Protein AF-A0AA84Z770-F1 (afdb_monomer)

Structure (mmCIF, N/CA/C/O backbone):
data_AF-A0AA84Z770-F1
#
_entry.id   AF-A0AA84Z770-F1
#
loop_
_atom_site.group_PDB
_atom_site.id
_atom_site.type_symbol
_atom_site.label_atom_id
_atom_site.label_alt_id
_atom_site.label_comp_id
_atom_site.label_asym_id
_atom_site.label_entity_id
_atom_site.label_seq_id
_atom_site.pdbx_PDB_ins_code
_atom_site.Cartn_x
_atom_site.Cartn_y
_atom_site.Cartn_z
_atom_site.occupancy
_atom_site.B_iso_or_equiv
_atom_site.auth_seq_id
_atom_site.auth_comp_id
_atom_site.auth_asym_id
_atom_site.auth_atom_id
_atom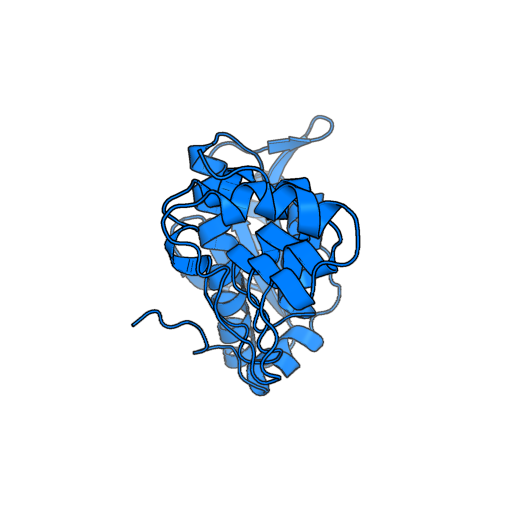_site.pdbx_PDB_model_num
ATOM 1 N N . MET A 1 1 ? -20.222 7.554 -0.431 1.00 31.44 1 MET A N 1
ATOM 2 C CA . MET A 1 1 ? -20.039 6.094 -0.549 1.00 31.44 1 MET A CA 1
ATOM 3 C C . MET A 1 1 ? -18.630 5.869 -1.060 1.00 31.44 1 MET A C 1
ATOM 5 O O . MET A 1 1 ? -18.393 6.065 -2.245 1.00 31.44 1 MET A O 1
ATOM 9 N N . THR A 1 2 ? -17.676 5.614 -0.166 1.00 36.25 2 THR A N 1
ATOM 10 C CA . THR A 1 2 ? -16.316 5.221 -0.551 1.00 36.25 2 THR A CA 1
ATOM 11 C C . THR A 1 2 ? -16.405 3.877 -1.274 1.00 36.25 2 THR A C 1
ATOM 13 O O . THR A 1 2 ? -17.111 2.981 -0.821 1.00 36.25 2 THR A O 1
ATOM 16 N N . SER A 1 3 ? -15.760 3.741 -2.437 1.00 44.88 3 SER A N 1
ATOM 17 C CA . SER A 1 3 ? -15.791 2.521 -3.265 1.00 44.88 3 SER A CA 1
ATOM 18 C C . SER A 1 3 ? -14.970 1.368 -2.677 1.00 44.88 3 SER A C 1
ATOM 20 O O . SER A 1 3 ? -14.534 0.480 -3.415 1.00 44.88 3 SER A O 1
ATOM 22 N N . PHE A 1 4 ? -14.719 1.410 -1.370 1.00 45.16 4 PHE A N 1
ATOM 23 C CA . PHE A 1 4 ? -13.881 0.458 -0.674 1.00 45.16 4 PHE A CA 1
ATOM 24 C C . PHE A 1 4 ? -14.518 -0.929 -0.796 1.00 45.16 4 PHE A C 1
ATOM 26 O O . PHE A 1 4 ? -15.672 -1.128 -0.420 1.00 45.16 4 PHE A O 1
ATOM 33 N N . GLY A 1 5 ? -13.802 -1.861 -1.429 1.00 53.31 5 GLY A N 1
ATOM 34 C CA . GLY A 1 5 ? -14.295 -3.216 -1.693 1.00 53.31 5 GLY A CA 1
ATOM 35 C C . GLY A 1 5 ? -14.607 -3.544 -3.156 1.00 53.31 5 GLY A C 1
ATOM 36 O O . GLY A 1 5 ? -14.747 -4.726 -3.467 1.00 53.31 5 GLY A O 1
ATOM 37 N N . LYS A 1 6 ? -14.644 -2.575 -4.090 1.00 56.84 6 LYS 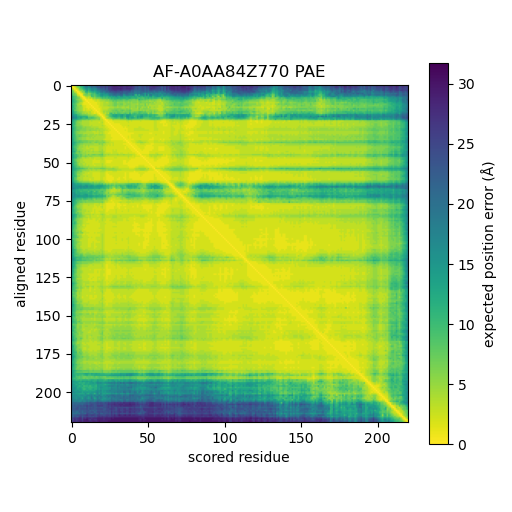A N 1
ATOM 38 C CA . LYS A 1 6 ? -14.936 -2.873 -5.514 1.00 56.84 6 LYS A CA 1
ATOM 39 C C . LYS A 1 6 ? -13.955 -3.891 -6.119 1.00 56.84 6 LYS A C 1
ATOM 41 O O . LYS A 1 6 ? -14.350 -4.688 -6.968 1.00 56.84 6 LYS A O 1
ATOM 46 N N . TYR A 1 7 ? -12.707 -3.892 -5.651 1.00 58.41 7 TYR A N 1
ATOM 47 C CA . TYR A 1 7 ? -11.654 -4.802 -6.110 1.00 58.41 7 TYR A CA 1
ATOM 48 C C . TYR A 1 7 ? -11.207 -5.809 -5.043 1.00 58.41 7 TYR A C 1
ATOM 50 O O . TYR A 1 7 ? -10.191 -6.475 -5.215 1.00 58.41 7 TYR A O 1
ATOM 58 N N . VAL A 1 8 ? -11.970 -5.982 -3.958 1.00 67.31 8 VAL A N 1
ATOM 59 C CA . VAL A 1 8 ? -11.735 -7.053 -2.975 1.00 67.31 8 VAL A CA 1
ATOM 60 C C . VAL A 1 8 ? -12.600 -8.256 -3.352 1.00 67.31 8 VAL A C 1
ATOM 62 O O . VAL A 1 8 ? -13.543 -8.629 -2.662 1.00 67.31 8 VAL A O 1
ATOM 65 N N . SER A 1 9 ? -12.311 -8.834 -4.517 1.00 78.75 9 SER A N 1
ATOM 66 C CA . SER A 1 9 ? -12.997 -10.023 -5.025 1.00 78.75 9 SER A CA 1
ATOM 67 C C . SER A 1 9 ? -12.078 -11.242 -4.995 1.00 78.75 9 SER A C 1
ATOM 69 O O . SER A 1 9 ? -10.852 -11.115 -5.024 1.00 78.75 9 SER A O 1
ATOM 71 N N . ASN A 1 10 ? -12.662 -12.445 -4.994 1.00 80.19 10 ASN A N 1
ATOM 72 C CA . ASN A 1 10 ? -11.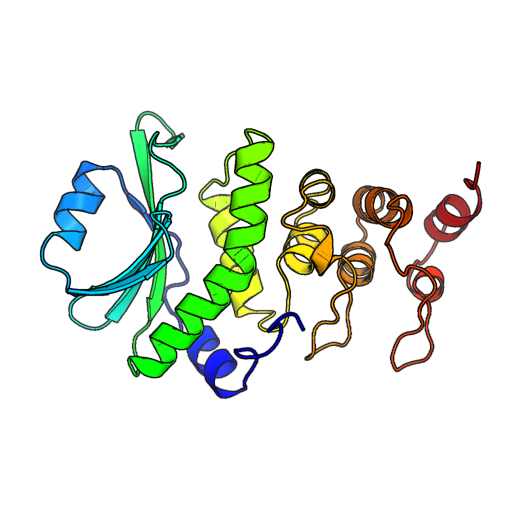886 -13.685 -5.118 1.00 80.19 10 ASN A CA 1
ATOM 73 C C . ASN A 1 10 ? -11.022 -13.695 -6.388 1.00 80.19 10 ASN A C 1
ATOM 75 O O . ASN A 1 10 ? -9.899 -14.182 -6.354 1.00 80.19 10 ASN A O 1
ATOM 79 N N . PHE A 1 11 ? -11.513 -13.091 -7.474 1.00 83.69 11 PHE A N 1
ATOM 80 C CA . PHE A 1 11 ? -10.766 -12.923 -8.719 1.00 83.69 11 PHE A CA 1
ATOM 81 C C . PHE A 1 11 ? -9.481 -12.103 -8.522 1.00 83.69 11 PHE A C 1
ATOM 83 O O . PHE A 1 11 ? -8.398 -12.563 -8.883 1.00 83.69 11 PHE A O 1
ATOM 90 N N . VAL A 1 12 ? -9.575 -10.930 -7.881 1.00 83.75 12 VAL A N 1
ATOM 91 C CA . VAL A 1 12 ? -8.397 -10.092 -7.590 1.00 83.75 12 VAL A CA 1
ATOM 92 C C . VAL A 1 12 ? -7.464 -10.797 -6.613 1.00 83.75 12 VAL A C 1
ATOM 94 O O . VAL A 1 12 ? -6.260 -10.821 -6.838 1.00 83.75 12 VAL A O 1
ATOM 97 N N . LYS A 1 13 ? -8.002 -11.451 -5.578 1.00 84.06 13 LYS A N 1
ATOM 98 C CA . LYS A 1 13 ? -7.208 -12.222 -4.612 1.00 84.06 13 LYS A CA 1
ATOM 99 C C . LYS A 1 13 ? -6.369 -13.307 -5.293 1.00 84.06 13 LYS A C 1
ATOM 101 O O . LYS A 1 13 ? -5.186 -13.443 -4.988 1.00 84.06 13 LYS A O 1
ATOM 106 N N . THR A 1 14 ? -6.953 -14.049 -6.235 1.00 85.50 14 THR A N 1
ATOM 107 C CA . THR A 1 14 ? -6.230 -15.062 -7.014 1.00 85.50 14 THR A CA 1
ATOM 108 C C . THR A 1 14 ? -5.126 -14.428 -7.860 1.00 85.50 14 THR A C 1
ATOM 110 O O . THR A 1 14 ? -3.984 -14.876 -7.777 1.00 85.50 14 THR A O 1
ATOM 113 N N . ALA A 1 15 ? -5.423 -13.356 -8.598 1.00 87.19 15 ALA A N 1
ATOM 114 C CA . ALA A 1 15 ? -4.436 -12.665 -9.431 1.00 87.19 15 ALA A CA 1
ATOM 115 C C . ALA A 1 15 ? -3.267 -12.090 -8.611 1.00 87.19 15 ALA A C 1
ATOM 117 O O . ALA A 1 15 ? -2.099 -12.248 -8.952 1.00 87.19 15 ALA A O 1
ATOM 118 N N . VAL A 1 16 ? -3.573 -11.473 -7.474 1.00 85.00 16 VAL A N 1
ATOM 119 C CA . VAL A 1 16 ? -2.584 -10.929 -6.543 1.00 85.00 16 VAL A CA 1
ATOM 120 C C . VAL A 1 16 ? -1.674 -12.032 -5.983 1.00 85.00 16 VAL A C 1
ATOM 122 O O . VAL A 1 16 ? -0.460 -11.846 -5.874 1.00 85.00 16 VAL A O 1
ATOM 125 N N . SER A 1 17 ? -2.238 -13.204 -5.670 1.00 84.62 17 SER A N 1
ATOM 126 C CA . SER A 1 17 ? -1.479 -14.348 -5.150 1.00 84.62 17 SER A CA 1
ATOM 127 C C . SER A 1 17 ? -0.530 -14.990 -6.170 1.00 84.62 17 SER A C 1
ATOM 129 O O . SER A 1 17 ? 0.443 -15.621 -5.765 1.00 84.62 17 SER A O 1
ATOM 131 N N . SER A 1 18 ? -0.775 -14.814 -7.475 1.00 84.38 18 SER A N 1
ATOM 132 C CA . SER A 1 18 ? 0.052 -15.386 -8.546 1.00 84.38 18 SER A CA 1
ATOM 133 C C . SER A 1 18 ? 1.194 -14.476 -9.007 1.00 84.38 18 SER A C 1
ATOM 135 O O . SER A 1 18 ? 1.966 -14.862 -9.883 1.00 84.38 18 SER A O 1
ATOM 137 N N . ILE A 1 19 ? 1.319 -13.274 -8.439 1.00 84.50 19 ILE A N 1
ATOM 138 C CA . ILE A 1 19 ? 2.442 -12.372 -8.710 1.00 84.50 19 ILE A CA 1
ATOM 139 C C . ILE A 1 19 ? 3.739 -13.048 -8.249 1.00 84.50 19 ILE A C 1
ATOM 141 O O . ILE A 1 19 ? 3.864 -13.469 -7.099 1.00 84.50 19 ILE A O 1
ATOM 145 N N . SER A 1 20 ? 4.703 -13.154 -9.163 1.00 75.69 20 SER A N 1
ATOM 146 C CA . SER A 1 20 ? 6.045 -13.675 -8.910 1.00 75.69 20 SER A CA 1
ATOM 147 C C . SER A 1 20 ? 6.996 -13.200 -10.022 1.00 75.69 20 SER A C 1
ATOM 149 O O . SER A 1 20 ? 6.634 -13.298 -11.194 1.00 75.69 20 SER A O 1
ATOM 151 N N . PRO A 1 21 ? 8.207 -12.698 -9.712 1.00 70.81 21 PRO A N 1
ATOM 152 C CA . PRO A 1 21 ? 8.764 -12.515 -8.376 1.00 70.81 21 PRO A CA 1
ATOM 153 C C . PRO A 1 21 ? 8.172 -11.301 -7.644 1.00 70.81 21 PRO A C 1
ATOM 155 O O . PRO A 1 21 ? 7.852 -10.272 -8.236 1.00 70.81 21 PRO A O 1
ATOM 158 N N . ASN A 1 22 ? 8.118 -11.398 -6.317 1.00 72.50 22 ASN A N 1
ATOM 159 C CA . ASN A 1 22 ? 7.586 -10.366 -5.421 1.00 72.50 22 ASN A CA 1
ATOM 160 C C . ASN A 1 22 ? 8.642 -9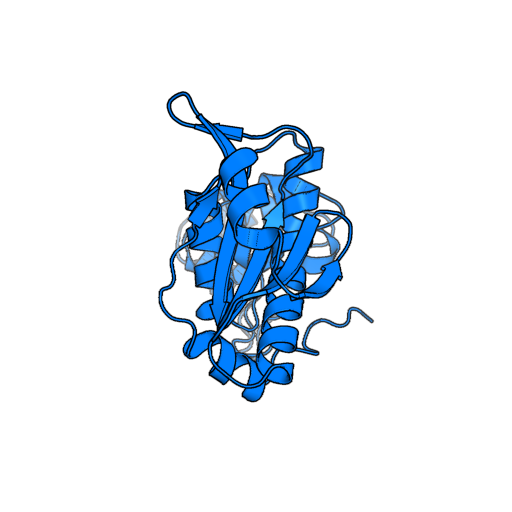.320 -5.052 1.00 72.50 22 ASN A C 1
ATOM 162 O O . ASN A 1 22 ? 8.895 -9.081 -3.874 1.00 72.50 22 ASN A O 1
ATOM 166 N N . LYS A 1 23 ? 9.311 -8.750 -6.057 1.00 85.50 23 LYS A N 1
ATOM 167 C CA . LYS A 1 23 ? 10.450 -7.853 -5.850 1.00 85.50 23 LYS A CA 1
ATOM 168 C C . LYS A 1 23 ? 10.164 -6.463 -6.397 1.00 85.50 23 LYS A C 1
ATOM 170 O O . LYS A 1 23 ? 10.040 -6.296 -7.609 1.00 85.50 23 LYS A O 1
ATOM 175 N N . VAL A 1 24 ? 10.193 -5.471 -5.508 1.00 95.06 24 VAL A N 1
ATOM 176 C CA . VAL A 1 24 ? 10.213 -4.063 -5.908 1.00 95.06 24 VAL A CA 1
ATOM 177 C C . VAL A 1 24 ? 11.565 -3.766 -6.554 1.00 95.06 24 VAL A C 1
ATOM 179 O O . VAL A 1 24 ? 12.616 -4.083 -5.991 1.00 95.06 24 VAL A O 1
ATOM 182 N N . THR A 1 25 ? 11.568 -3.210 -7.760 1.00 95.38 25 THR A N 1
ATOM 183 C CA . THR A 1 25 ? 12.796 -2.946 -8.526 1.00 95.38 25 THR A CA 1
ATOM 184 C C . THR A 1 25 ? 12.961 -1.439 -8.718 1.00 95.38 25 THR A C 1
ATOM 186 O O . THR A 1 25 ? 12.128 -0.853 -9.402 1.00 95.38 25 THR A O 1
ATOM 189 N N . PRO A 1 26 ? 13.973 -0.798 -8.102 1.00 95.25 26 PRO A N 1
ATOM 190 C CA . PRO A 1 26 ? 14.269 0.608 -8.338 1.00 95.25 26 PRO A CA 1
ATOM 191 C C . PRO A 1 26 ? 14.928 0.794 -9.704 1.00 95.25 26 PRO A C 1
ATOM 193 O O . PRO A 1 26 ? 15.723 -0.047 -10.124 1.00 95.25 26 PRO A O 1
ATOM 196 N N . TYR A 1 27 ? 14.649 1.927 -10.333 1.00 95.38 27 TYR A N 1
ATOM 197 C CA . TYR A 1 27 ? 15.266 2.357 -11.579 1.00 95.38 27 TYR A CA 1
ATOM 198 C C . TYR A 1 27 ? 15.800 3.781 -11.437 1.00 95.38 27 TYR A C 1
ATOM 200 O O . TYR A 1 27 ? 15.125 4.655 -10.883 1.00 95.38 27 TYR A O 1
ATOM 208 N N . THR A 1 28 ? 16.998 4.031 -11.965 1.00 94.62 28 THR A N 1
ATOM 209 C CA . THR A 1 28 ? 17.438 5.397 -12.280 1.00 94.62 28 THR A CA 1
ATOM 210 C C . THR A 1 28 ? 16.594 5.964 -13.425 1.00 94.62 28 THR A C 1
ATOM 212 O O . THR A 1 28 ? 15.885 5.220 -14.106 1.00 94.62 28 THR A O 1
ATOM 215 N N . LEU A 1 29 ? 16.674 7.275 -13.673 1.00 92.31 29 LEU A N 1
ATOM 216 C CA . LEU A 1 29 ? 15.933 7.892 -14.781 1.00 92.31 29 LEU A CA 1
ATOM 217 C C . LEU A 1 29 ? 16.281 7.248 -16.135 1.00 92.31 29 LEU A C 1
ATOM 219 O O . LEU A 1 29 ? 15.382 6.851 -16.866 1.00 92.31 29 LEU A O 1
ATOM 223 N N . SER A 1 30 ? 17.572 7.059 -16.425 1.00 94.06 30 SER A N 1
ATOM 224 C CA . SER A 1 30 ? 18.019 6.467 -17.692 1.00 94.06 30 SER A CA 1
ATOM 225 C C . SER A 1 30 ? 17.604 5.004 -17.855 1.00 94.06 30 SER A C 1
ATOM 227 O O . SER A 1 30 ? 17.271 4.580 -18.959 1.00 94.06 30 SER A O 1
ATOM 229 N N . GLN A 1 31 ? 17.603 4.225 -16.768 1.00 95.81 31 GLN A N 1
ATOM 230 C CA . GLN A 1 31 ? 17.113 2.847 -16.804 1.00 95.81 31 GLN A CA 1
ATOM 231 C C . GLN A 1 31 ? 15.604 2.802 -17.048 1.00 95.81 31 GLN A C 1
ATOM 233 O O . GLN A 1 31 ? 15.153 1.994 -17.848 1.00 95.81 31 GLN A O 1
ATOM 238 N N . TYR A 1 32 ? 14.836 3.670 -16.383 1.00 95.38 32 TYR A N 1
ATOM 239 C CA . TYR A 1 32 ? 13.390 3.756 -16.572 1.00 95.38 32 TYR A CA 1
ATOM 240 C C . TYR A 1 32 ? 13.035 4.136 -18.014 1.00 95.38 32 TYR A C 1
ATOM 242 O O . TYR A 1 32 ? 12.242 3.448 -18.651 1.00 95.38 32 TYR A O 1
ATOM 250 N N . GLU A 1 33 ? 13.662 5.184 -18.552 1.00 94.44 33 GLU A N 1
ATOM 251 C CA . GLU A 1 33 ? 13.448 5.602 -19.938 1.00 94.44 33 GLU A CA 1
ATOM 252 C C . GLU A 1 33 ? 13.786 4.467 -20.909 1.00 94.44 33 GLU A C 1
ATOM 254 O O . GLU A 1 33 ? 12.953 4.121 -21.736 1.00 94.44 33 GLU A O 1
ATOM 259 N N . SER A 1 34 ? 14.945 3.819 -20.756 1.00 95.81 34 SER A N 1
ATOM 260 C CA . SER A 1 34 ? 15.354 2.718 -21.637 1.00 95.81 34 SER A CA 1
ATOM 261 C C . SER A 1 34 ? 14.459 1.476 -21.539 1.00 95.81 34 SER A C 1
ATOM 263 O O . SER A 1 34 ? 14.240 0.818 -22.554 1.00 95.81 34 SER A O 1
ATOM 265 N N . GLU A 1 35 ? 13.999 1.103 -20.343 1.00 95.31 35 GLU A N 1
ATOM 266 C CA . GLU A 1 35 ? 13.213 -0.122 -20.130 1.00 95.31 35 GLU A CA 1
ATOM 267 C C . GLU A 1 35 ? 11.788 0.032 -20.688 1.00 95.31 35 GLU A C 1
ATOM 269 O O . GLU A 1 35 ? 11.242 -0.899 -21.283 1.00 95.31 35 GLU A O 1
ATOM 274 N N . TYR A 1 36 ? 11.189 1.219 -20.533 1.00 95.94 36 TYR A N 1
ATOM 275 C CA . TYR A 1 36 ? 9.782 1.455 -20.865 1.00 95.94 36 TYR A CA 1
ATOM 276 C C . TYR A 1 36 ? 9.553 2.258 -22.160 1.00 95.94 36 TYR A C 1
ATOM 278 O O . TYR A 1 36 ? 8.398 2.384 -22.559 1.00 95.94 36 TYR A O 1
ATOM 286 N N . GLU A 1 37 ? 10.598 2.726 -22.865 1.00 94.31 37 GLU A N 1
ATOM 287 C CA . GLU A 1 37 ? 10.499 3.514 -24.119 1.00 94.31 37 GLU A CA 1
ATOM 288 C C . GLU A 1 37 ? 9.546 2.895 -25.154 1.00 94.31 37 GLU A C 1
ATOM 290 O O . GLU A 1 37 ? 8.749 3.595 -25.775 1.00 94.31 37 GLU A O 1
ATOM 295 N N . ASN A 1 38 ? 9.618 1.572 -25.326 1.00 94.25 38 ASN A N 1
ATOM 296 C CA . ASN A 1 38 ? 8.863 0.833 -26.342 1.00 94.25 38 ASN A CA 1
ATOM 297 C C . ASN A 1 38 ? 7.730 -0.022 -25.750 1.00 94.25 38 ASN A C 1
ATOM 299 O O . ASN A 1 38 ? 7.152 -0.859 -26.448 1.00 94.25 38 ASN A O 1
ATOM 303 N N . CYS A 1 39 ? 7.429 0.146 -24.461 1.00 96.69 39 CYS A N 1
ATOM 304 C CA . CYS A 1 39 ? 6.364 -0.594 -23.797 1.00 96.69 39 CYS A CA 1
ATOM 305 C C . CYS A 1 39 ? 4.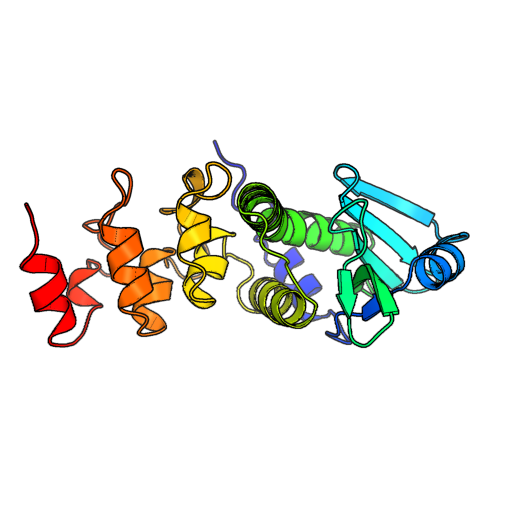997 0.048 -24.064 1.00 96.69 39 CYS A C 1
ATOM 307 O O . CYS A 1 39 ? 4.852 1.268 -24.107 1.00 96.69 39 CYS A O 1
ATOM 309 N N . GLU A 1 40 ? 3.958 -0.777 -24.196 1.00 97.19 40 GLU A N 1
ATOM 310 C CA . GLU A 1 40 ? 2.590 -0.276 -24.342 1.00 97.19 40 GLU A CA 1
ATOM 311 C C . GLU A 1 40 ? 2.077 0.189 -22.970 1.00 97.19 40 GLU A C 1
ATOM 313 O O . GLU A 1 40 ? 1.881 -0.621 -22.060 1.00 97.19 40 GLU A O 1
ATOM 318 N N . GLN A 1 41 ? 1.865 1.498 -22.806 1.00 97.62 41 GLN A N 1
ATOM 319 C CA . GLN A 1 41 ? 1.227 2.059 -21.615 1.00 97.62 41 GLN A CA 1
ATOM 320 C C . GLN A 1 41 ? -0.284 1.814 -21.680 1.00 97.62 41 GLN A C 1
ATOM 322 O O . GLN A 1 41 ? -0.996 2.471 -22.437 1.00 97.62 41 GLN A O 1
ATOM 327 N N . LEU A 1 42 ? -0.782 0.889 -20.863 1.00 97.69 42 LEU A N 1
ATOM 328 C CA . LEU A 1 42 ? -2.197 0.522 -20.849 1.00 97.69 42 LEU A CA 1
ATOM 329 C C . LEU A 1 42 ? -3.037 1.481 -20.010 1.00 97.69 42 LEU A C 1
ATOM 331 O O . LEU A 1 42 ? -4.136 1.856 -20.411 1.00 97.69 42 LEU A O 1
ATOM 335 N N . LEU A 1 43 ? -2.540 1.848 -18.828 1.00 97.56 43 LEU A N 1
ATOM 336 C CA . LEU A 1 43 ? -3.219 2.754 -17.906 1.00 97.56 43 LEU A CA 1
ATOM 337 C C . LEU A 1 43 ? -2.223 3.693 -17.240 1.00 97.56 43 LEU A C 1
ATOM 339 O O . LEU A 1 43 ? -1.050 3.372 -17.047 1.00 97.56 43 LEU A O 1
ATOM 343 N N . GLN A 1 44 ? -2.740 4.842 -16.833 1.00 96.94 44 GLN A N 1
ATOM 344 C CA . GLN A 1 44 ? -2.027 5.824 -16.042 1.00 96.94 44 GLN A CA 1
ATOM 345 C C . GLN A 1 44 ? -2.998 6.428 -15.036 1.00 96.94 44 GLN A C 1
ATOM 347 O O . GLN A 1 44 ? -4.112 6.813 -15.394 1.00 96.94 44 GLN A O 1
ATOM 352 N N . GLN A 1 45 ? -2.560 6.527 -13.784 1.00 96.19 45 GLN A N 1
ATOM 353 C CA . GLN A 1 45 ? -3.290 7.212 -12.731 1.00 96.19 45 GLN A CA 1
ATOM 354 C C . GLN A 1 45 ? -2.424 8.347 -12.192 1.00 96.19 45 GLN A C 1
ATOM 356 O O . GLN A 1 45 ? -1.388 8.121 -11.559 1.00 96.19 45 GLN A O 1
ATOM 361 N N . LYS A 1 46 ? -2.873 9.585 -12.440 1.00 91.56 46 LYS A N 1
ATOM 362 C CA . LYS A 1 46 ? -2.097 10.810 -12.174 1.00 91.56 46 LYS A CA 1
ATOM 363 C C . LYS A 1 46 ? -0.743 10.755 -12.910 1.00 91.56 46 LYS A C 1
ATOM 365 O O . LYS A 1 46 ? -0.614 10.064 -13.914 1.00 91.56 46 LYS A O 1
ATOM 370 N N . SER A 1 47 ? 0.271 11.464 -12.425 1.00 92.50 47 SER A N 1
ATOM 371 C CA . SER A 1 47 ? 1.653 11.348 -12.926 1.00 92.50 47 SER A CA 1
ATOM 372 C C . SER A 1 47 ? 2.512 10.418 -12.059 1.00 92.50 47 SER A C 1
ATOM 374 O O . SER A 1 47 ? 3.734 10.528 -12.068 1.00 92.50 47 SER A O 1
ATOM 376 N N . THR A 1 48 ? 1.869 9.529 -11.296 1.00 95.25 48 THR A N 1
ATOM 377 C CA . THR A 1 48 ? 2.483 8.779 -10.187 1.00 95.25 48 THR A CA 1
ATOM 378 C C . THR A 1 48 ? 2.461 7.271 -10.425 1.00 95.25 48 THR A C 1
ATOM 380 O O . THR A 1 48 ? 3.408 6.588 -10.046 1.00 95.25 48 THR A O 1
ATOM 383 N N . TYR A 1 49 ? 1.409 6.735 -11.055 1.00 97.56 49 TYR A N 1
ATOM 384 C CA . TYR A 1 49 ? 1.249 5.294 -11.267 1.00 97.56 49 TYR A CA 1
ATOM 385 C C . TYR A 1 49 ? 1.005 4.986 -12.734 1.00 97.56 49 TYR A C 1
ATOM 387 O O . TYR A 1 49 ? 0.111 5.561 -13.359 1.00 97.56 49 TYR A O 1
ATOM 395 N N . TYR A 1 50 ? 1.754 4.025 -13.251 1.00 98.12 50 TYR A N 1
ATOM 396 C CA . TYR A 1 50 ? 1.696 3.602 -14.641 1.00 98.12 50 TYR A CA 1
ATOM 397 C C . TYR A 1 50 ? 1.557 2.087 -14.696 1.00 98.12 50 TYR A C 1
ATOM 399 O O . TYR A 1 50 ? 2.127 1.371 -13.871 1.00 98.12 50 TYR A O 1
ATOM 407 N N . PHE A 1 51 ? 0.785 1.606 -15.662 1.00 98.31 51 PHE A N 1
ATOM 408 C CA . PHE A 1 51 ? 0.607 0.186 -15.918 1.00 98.31 51 PHE A CA 1
ATOM 409 C C . PHE A 1 51 ? 1.001 -0.112 -17.358 1.00 98.31 51 PHE A C 1
ATOM 411 O O . PHE A 1 51 ? 0.339 0.339 -18.298 1.00 98.31 51 PHE A O 1
ATOM 418 N N . TYR A 1 52 ? 2.084 -0.860 -17.520 1.00 98.19 52 TYR A N 1
ATOM 419 C CA . TYR A 1 52 ? 2.657 -1.195 -18.815 1.00 98.19 52 TYR A CA 1
ATOM 420 C C . TYR A 1 52 ? 2.402 -2.654 -19.162 1.00 98.19 52 TYR A C 1
ATOM 422 O O . TYR A 1 52 ? 2.408 -3.527 -18.294 1.00 98.19 52 TYR A O 1
ATOM 430 N N . LYS A 1 53 ? 2.256 -2.931 -20.453 1.00 97.44 53 LYS A N 1
ATOM 431 C CA . LYS A 1 53 ? 2.458 -4.261 -21.016 1.00 97.44 53 LYS A CA 1
ATOM 432 C C . LYS A 1 53 ? 3.897 -4.361 -21.512 1.00 97.44 53 LYS A C 1
ATOM 434 O O . LYS A 1 53 ? 4.292 -3.672 -22.452 1.00 97.44 53 LYS A O 1
ATOM 439 N N . VAL A 1 54 ? 4.663 -5.235 -20.871 1.00 95.06 54 VAL A N 1
ATOM 440 C CA . VAL A 1 54 ? 6.094 -5.443 -21.098 1.00 95.06 54 VAL A CA 1
ATOM 441 C C . VAL A 1 54 ? 6.293 -6.858 -21.630 1.00 95.06 54 VAL A C 1
ATOM 443 O O . VAL A 1 54 ? 6.322 -7.829 -20.873 1.00 95.06 54 VAL A O 1
ATOM 446 N N . ALA A 1 55 ? 6.405 -6.988 -22.953 1.00 91.12 55 ALA A N 1
ATOM 447 C CA . ALA A 1 55 ? 6.534 -8.263 -23.663 1.00 91.12 55 ALA A CA 1
ATOM 448 C C . ALA A 1 55 ? 5.497 -9.327 -23.229 1.00 91.12 55 ALA A C 1
ATOM 450 O O . ALA A 1 55 ? 4.397 -9.379 -23.775 1.00 91.12 55 ALA A O 1
ATOM 451 N N . ASN A 1 56 ? 5.849 -10.183 -22.265 1.00 91.31 56 ASN A N 1
ATOM 452 C CA . ASN A 1 56 ? 5.055 -11.314 -21.780 1.00 91.31 56 ASN A CA 1
ATOM 453 C C . ASN A 1 56 ? 4.406 -11.106 -20.398 1.00 91.31 56 ASN A C 1
ATOM 455 O O . ASN A 1 56 ? 3.859 -12.059 -19.843 1.00 91.31 56 ASN A O 1
ATOM 459 N N . HIS A 1 57 ? 4.487 -9.912 -19.815 1.00 94.62 57 HIS A N 1
ATOM 460 C CA . HIS A 1 57 ? 3.881 -9.607 -18.522 1.00 94.62 57 HIS A CA 1
ATOM 461 C C . HIS A 1 57 ? 3.352 -8.174 -18.481 1.00 94.62 57 HIS A C 1
ATOM 463 O O . HIS A 1 57 ? 3.630 -7.358 -19.358 1.00 94.62 57 HIS A O 1
ATOM 469 N N . PHE A 1 58 ? 2.587 -7.873 -17.441 1.00 96.44 58 PHE A N 1
ATOM 470 C CA . PHE A 1 58 ? 2.203 -6.516 -17.095 1.00 96.44 58 PHE A CA 1
ATOM 471 C C . PHE A 1 58 ? 3.003 -6.035 -15.891 1.00 96.44 58 PHE A C 1
ATOM 473 O O . PHE A 1 58 ? 3.267 -6.822 -14.979 1.00 96.44 58 PHE A O 1
ATOM 480 N N . ASP A 1 59 ? 3.367 -4.760 -15.875 1.00 96.75 59 ASP A N 1
ATOM 481 C CA . ASP A 1 59 ? 4.186 -4.159 -14.825 1.00 96.75 59 ASP A CA 1
ATOM 482 C C . ASP A 1 59 ? 3.523 -2.888 -14.289 1.00 96.75 59 ASP A C 1
ATOM 484 O O . ASP A 1 59 ? 3.074 -2.035 -15.060 1.00 96.75 59 ASP A O 1
ATOM 488 N N . MET A 1 60 ? 3.450 -2.770 -12.964 1.00 96.88 60 MET A N 1
ATOM 489 C CA . MET A 1 60 ? 3.040 -1.537 -12.294 1.00 96.88 60 MET A CA 1
ATOM 490 C C . MET A 1 60 ? 4.278 -0.746 -11.894 1.00 96.88 60 MET A C 1
ATOM 492 O O . MET A 1 60 ? 5.048 -1.186 -11.040 1.00 96.88 60 MET A O 1
ATOM 496 N N . VAL A 1 61 ? 4.404 0.465 -12.426 1.00 97.50 61 VAL A N 1
ATOM 497 C CA . VAL A 1 61 ? 5.504 1.383 -12.126 1.00 97.50 61 VAL A CA 1
ATOM 498 C C . VAL A 1 61 ? 4.989 2.556 -11.294 1.00 97.50 61 VAL A C 1
ATOM 500 O O . VAL A 1 61 ? 3.978 3.179 -11.620 1.00 97.50 61 VAL A O 1
ATOM 503 N N . TYR A 1 62 ? 5.693 2.848 -10.204 1.00 97.00 62 TYR A N 1
ATOM 504 C CA . TYR A 1 62 ? 5.441 3.950 -9.284 1.00 97.00 62 TYR A CA 1
ATOM 505 C C . TYR A 1 62 ? 6.558 4.995 -9.357 1.00 97.00 62 TYR A C 1
ATOM 507 O O . TYR A 1 62 ? 7.734 4.668 -9.188 1.00 97.00 62 TYR A O 1
ATOM 515 N N . LEU A 1 63 ? 6.176 6.253 -9.581 1.00 95.19 63 LEU A N 1
ATOM 516 C CA . LEU A 1 63 ? 7.052 7.422 -9.612 1.00 95.19 63 LEU A CA 1
ATOM 517 C C . LEU A 1 63 ? 6.724 8.306 -8.393 1.00 95.19 63 LEU A C 1
ATOM 519 O O . LEU A 1 63 ? 5.735 9.041 -8.431 1.00 95.19 63 LEU A O 1
ATOM 523 N N . PRO A 1 64 ? 7.514 8.247 -7.303 1.00 89.88 64 PRO A N 1
ATOM 524 C CA . PRO A 1 64 ? 7.220 8.949 -6.048 1.00 89.88 64 PRO A CA 1
ATOM 525 C C . PRO A 1 64 ? 7.294 10.476 -6.145 1.00 89.88 64 PRO A C 1
ATOM 527 O O . PRO A 1 64 ? 6.858 11.165 -5.231 1.00 89.88 64 PRO A O 1
ATOM 530 N N . GLY A 1 65 ? 7.861 11.032 -7.211 1.00 84.12 65 GLY A N 1
ATOM 531 C CA . GLY A 1 65 ? 7.977 12.472 -7.382 1.00 84.12 65 GLY A CA 1
ATOM 532 C C . GLY A 1 65 ? 8.835 12.830 -8.585 1.00 84.12 65 GLY A C 1
ATOM 533 O O . GLY A 1 65 ? 9.420 11.965 -9.230 1.00 84.12 65 GLY A O 1
ATOM 534 N N . SER A 1 66 ? 8.913 14.126 -8.883 1.00 73.31 66 SER A N 1
ATOM 535 C CA . SER A 1 66 ? 9.757 14.653 -9.964 1.00 73.31 66 SER A CA 1
ATOM 536 C C . SER A 1 66 ? 11.243 14.689 -9.600 1.00 73.31 66 SER A C 1
ATOM 538 O O . SER A 1 66 ? 12.093 14.714 -10.489 1.00 73.31 66 SER A O 1
ATOM 540 N N . VAL A 1 67 ? 11.551 14.697 -8.300 1.00 74.69 67 VAL A N 1
ATOM 541 C CA . VAL A 1 67 ? 12.908 14.633 -7.760 1.00 74.69 67 VAL A CA 1
ATOM 542 C C . VAL A 1 67 ? 13.147 13.197 -7.316 1.00 74.69 67 VAL A C 1
ATOM 544 O O . VAL A 1 67 ? 12.437 12.691 -6.449 1.00 74.69 67 VAL A O 1
ATOM 547 N N . GLY A 1 68 ? 14.118 12.528 -7.933 1.00 78.69 68 GLY A N 1
ATOM 548 C CA . GLY A 1 68 ? 14.454 11.166 -7.538 1.00 78.69 68 GLY A CA 1
ATOM 549 C C . GLY A 1 68 ? 15.055 11.099 -6.129 1.00 78.69 68 GLY A C 1
ATOM 550 O O . GLY A 1 68 ? 15.561 12.083 -5.589 1.00 78.69 68 GLY A O 1
ATOM 551 N N . ILE A 1 69 ? 15.004 9.913 -5.534 1.00 83.31 69 ILE A N 1
ATOM 552 C CA . ILE A 1 69 ? 15.441 9.634 -4.168 1.00 83.31 69 ILE A CA 1
ATOM 553 C C . ILE A 1 69 ? 16.915 9.204 -4.200 1.00 83.31 69 ILE A C 1
ATOM 555 O O . ILE A 1 69 ? 17.231 8.202 -4.848 1.00 83.31 69 ILE A O 1
ATOM 559 N N . PRO A 1 70 ? 17.833 9.910 -3.517 1.00 84.56 70 PRO A N 1
ATOM 560 C CA . PRO A 1 70 ? 19.229 9.499 -3.454 1.00 84.56 70 PRO A CA 1
ATOM 561 C C . PRO A 1 70 ? 19.376 8.231 -2.601 1.00 84.56 70 PRO A C 1
ATOM 563 O O . PRO A 1 70 ? 19.001 8.204 -1.431 1.00 84.56 70 PRO A O 1
ATOM 566 N N . VAL A 1 71 ? 19.951 7.181 -3.181 1.00 83.62 71 VAL A N 1
ATOM 567 C CA . VAL A 1 71 ? 20.218 5.889 -2.542 1.00 83.62 71 VAL A CA 1
ATOM 568 C C . VAL A 1 71 ? 21.629 5.447 -2.922 1.00 83.62 71 VAL A C 1
ATOM 570 O O . VAL A 1 71 ? 21.912 5.185 -4.085 1.00 83.62 71 VAL A O 1
ATOM 573 N N . ASN A 1 72 ? 22.530 5.351 -1.940 1.00 83.31 72 ASN A N 1
ATOM 574 C CA . ASN A 1 72 ? 23.896 4.829 -2.115 1.00 83.31 72 ASN A CA 1
ATOM 575 C C . ASN A 1 72 ? 24.701 5.448 -3.284 1.00 83.31 72 ASN A C 1
ATOM 577 O O . ASN A 1 72 ? 25.515 4.767 -3.900 1.00 83.31 72 ASN A O 1
ATOM 581 N N . GLY A 1 73 ? 24.500 6.738 -3.578 1.00 82.00 73 GLY A N 1
ATOM 582 C CA . GLY A 1 73 ? 25.217 7.451 -4.645 1.00 82.00 73 GLY A CA 1
ATOM 583 C C . GLY A 1 73 ? 24.528 7.441 -6.013 1.00 82.00 73 GLY A C 1
ATOM 584 O O . GLY A 1 73 ? 25.012 8.102 -6.928 1.00 82.00 73 GLY A O 1
ATOM 585 N N . GLU A 1 74 ? 23.385 6.769 -6.145 1.00 85.31 74 GLU A N 1
ATOM 586 C CA . GLU A 1 74 ? 22.514 6.837 -7.320 1.00 85.31 74 GLU A CA 1
ATOM 587 C C . GLU A 1 74 ? 21.176 7.492 -6.966 1.00 85.31 74 GLU A C 1
ATOM 589 O O . GLU A 1 74 ? 20.739 7.477 -5.817 1.00 85.31 74 GLU A O 1
ATOM 594 N N . THR A 1 75 ? 20.507 8.073 -7.959 1.00 88.75 75 THR A N 1
ATOM 595 C CA . THR A 1 75 ? 19.194 8.700 -7.778 1.00 88.75 75 THR A CA 1
ATOM 596 C C . THR A 1 75 ? 18.118 7.792 -8.360 1.00 88.75 75 THR A C 1
ATOM 598 O O . THR A 1 75 ? 18.034 7.617 -9.577 1.00 88.75 75 THR A O 1
ATOM 601 N N . VAL A 1 76 ? 17.288 7.221 -7.489 1.00 90.69 76 VAL A N 1
ATOM 602 C CA . VAL A 1 76 ? 16.163 6.362 -7.868 1.00 90.69 76 VAL A CA 1
ATOM 603 C C . VAL A 1 76 ? 14.981 7.226 -8.287 1.00 90.69 76 VAL A C 1
ATOM 605 O O . VAL A 1 76 ? 14.536 8.083 -7.530 1.00 90.69 76 VAL A O 1
ATOM 608 N N . TYR A 1 77 ? 14.462 6.995 -9.486 1.00 91.94 77 TYR A N 1
ATOM 609 C CA . TYR A 1 77 ? 13.388 7.793 -10.076 1.00 91.94 77 TYR A CA 1
ATOM 610 C C . TYR A 1 77 ? 12.049 7.056 -10.113 1.00 91.94 77 TYR A C 1
ATOM 612 O O . TYR A 1 77 ? 10.995 7.659 -9.929 1.00 91.94 77 TYR A O 1
ATOM 620 N N . ALA A 1 78 ? 12.091 5.743 -10.329 1.00 95.44 78 ALA A N 1
ATOM 621 C CA . ALA A 1 78 ? 10.906 4.913 -10.459 1.00 95.44 78 ALA A CA 1
ATOM 622 C C . ALA A 1 78 ? 11.095 3.571 -9.751 1.00 95.44 78 ALA A C 1
ATOM 624 O O . ALA A 1 78 ? 12.218 3.106 -9.545 1.00 95.44 78 ALA A O 1
ATOM 625 N N . TYR A 1 79 ? 9.981 2.930 -9.413 1.00 96.56 79 TYR A N 1
ATOM 626 C CA . TYR A 1 79 ? 9.948 1.582 -8.867 1.00 96.56 79 TYR A CA 1
ATOM 627 C C . TYR A 1 79 ? 8.959 0.721 -9.653 1.00 96.56 79 TYR A C 1
ATOM 629 O O . TYR A 1 79 ? 7.771 1.031 -9.671 1.00 96.56 79 TYR A O 1
ATOM 637 N N . SER A 1 80 ? 9.408 -0.396 -10.228 1.00 96.69 80 SER A N 1
ATOM 638 C CA . SER A 1 80 ? 8.493 -1.492 -10.585 1.00 96.69 80 SER A CA 1
ATOM 639 C C . SER A 1 80 ? 8.042 -2.172 -9.293 1.00 96.69 80 SER A C 1
ATOM 641 O O . SER A 1 80 ? 8.879 -2.626 -8.506 1.00 96.69 80 SER A O 1
ATOM 643 N N . LEU A 1 81 ? 6.733 -2.192 -9.039 1.00 96.56 81 LEU A N 1
ATOM 644 C CA . LEU A 1 81 ? 6.135 -2.704 -7.803 1.00 96.56 81 LEU A CA 1
ATOM 645 C C . LEU A 1 81 ? 5.723 -4.171 -7.911 1.00 96.56 81 LEU A C 1
ATOM 647 O O . LEU A 1 81 ? 5.850 -4.918 -6.939 1.00 96.56 81 LEU A O 1
ATOM 651 N N . PHE A 1 82 ? 5.221 -4.590 -9.072 1.00 95.06 82 PHE A N 1
ATOM 652 C CA . PHE A 1 82 ? 4.889 -5.984 -9.336 1.00 95.06 82 PHE A CA 1
ATOM 653 C C . PHE A 1 82 ? 4.923 -6.299 -10.827 1.00 95.06 82 PHE A C 1
ATOM 655 O O . PHE A 1 82 ? 4.588 -5.458 -11.652 1.00 95.06 82 PHE A O 1
ATOM 662 N N . ARG A 1 83 ? 5.220 -7.564 -11.142 1.00 94.69 83 ARG A N 1
ATOM 663 C CA . ARG A 1 83 ? 5.093 -8.134 -12.487 1.00 94.69 83 ARG A CA 1
ATOM 664 C C . ARG A 1 83 ? 4.025 -9.218 -12.478 1.00 94.69 83 ARG A C 1
ATOM 666 O O . ARG A 1 83 ? 4.076 -10.126 -11.649 1.00 94.69 83 ARG A O 1
ATOM 673 N N . PHE A 1 84 ? 3.058 -9.117 -13.378 1.00 93.94 84 PHE A N 1
ATOM 674 C CA . PHE A 1 84 ? 1.905 -10.007 -13.437 1.00 93.94 84 PHE A CA 1
ATOM 675 C C . PHE A 1 84 ? 1.815 -10.700 -14.798 1.00 93.94 84 PHE A C 1
ATOM 677 O O . PHE A 1 84 ? 1.777 -10.048 -15.838 1.00 93.94 84 PHE A O 1
ATOM 684 N N . GLN A 1 85 ? 1.768 -12.031 -14.785 1.00 92.88 85 GLN A N 1
ATOM 685 C CA . GLN A 1 85 ? 1.550 -12.864 -15.967 1.00 92.88 85 GLN A CA 1
ATOM 686 C C . GLN A 1 85 ? 0.154 -13.480 -15.863 1.00 92.88 85 GLN A C 1
ATOM 688 O O . GLN A 1 85 ? -0.101 -14.295 -14.979 1.00 92.88 85 GLN A O 1
ATOM 693 N N . GLY A 1 86 ? -0.762 -13.058 -16.731 1.00 91.94 86 GLY A N 1
ATOM 694 C CA . GLY A 1 86 ? -2.161 -13.476 -16.699 1.00 91.94 86 GLY A CA 1
ATOM 695 C C . GLY A 1 86 ? -3.006 -12.683 -17.690 1.00 91.94 86 GLY A C 1
ATOM 696 O O . GLY A 1 86 ? -2.477 -12.116 -18.643 1.00 91.94 86 GLY A O 1
ATOM 697 N N . GLU A 1 87 ? -4.315 -12.639 -17.462 1.00 94.56 87 GLU A N 1
ATOM 698 C CA . GLU A 1 87 ? -5.234 -11.832 -18.270 1.00 94.56 87 GLU A CA 1
ATOM 699 C C . GLU A 1 87 ? -5.074 -10.337 -17.965 1.00 94.56 87 GLU A C 1
ATOM 701 O O . GLU A 1 87 ? -4.846 -9.939 -16.819 1.00 94.56 87 GLU A O 1
ATOM 706 N N . GLN A 1 88 ? -5.206 -9.492 -18.987 1.00 94.62 88 GLN A N 1
ATOM 707 C CA . GLN A 1 88 ? -5.024 -8.046 -18.846 1.00 94.62 88 GLN A CA 1
ATOM 708 C C . GLN A 1 88 ? -6.002 -7.455 -17.827 1.00 94.62 88 GLN A C 1
ATOM 710 O O . GLN A 1 88 ? -5.624 -6.624 -17.004 1.00 94.62 88 GLN A O 1
ATOM 715 N N . GLU A 1 89 ? -7.245 -7.924 -17.840 1.00 94.00 89 GLU A N 1
ATOM 716 C CA . GLU A 1 89 ? -8.322 -7.514 -16.945 1.00 94.00 89 GLU A CA 1
ATOM 717 C C . GLU A 1 89 ? -7.965 -7.788 -15.479 1.00 94.00 89 GLU A C 1
ATOM 719 O O . GLU A 1 89 ? -8.203 -6.946 -14.609 1.00 94.00 89 GLU A O 1
ATOM 724 N N . ALA A 1 90 ? -7.340 -8.938 -15.207 1.00 93.38 90 ALA A N 1
ATOM 725 C CA . ALA A 1 90 ? -6.845 -9.281 -13.880 1.00 93.38 90 ALA A CA 1
ATOM 726 C C . ALA A 1 90 ? -5.722 -8.329 -13.455 1.00 93.38 90 ALA A C 1
ATOM 728 O O . ALA A 1 90 ? -5.779 -7.762 -12.364 1.00 93.38 90 ALA A O 1
ATOM 729 N N . GLY A 1 91 ? -4.746 -8.091 -14.337 1.00 94.69 91 GLY A N 1
ATOM 730 C CA . GLY A 1 91 ? -3.637 -7.173 -14.078 1.00 94.69 91 GLY A CA 1
ATOM 731 C C . GLY A 1 91 ? -4.104 -5.743 -13.788 1.00 94.69 91 GLY A C 1
ATOM 732 O O . GLY A 1 91 ? -3.638 -5.124 -12.832 1.00 94.69 91 GLY A O 1
ATOM 733 N N . VAL A 1 92 ? -5.089 -5.249 -14.543 1.00 94.94 92 VAL A N 1
ATOM 734 C CA . VAL A 1 92 ? -5.723 -3.942 -14.313 1.00 94.94 92 VAL A CA 1
ATOM 735 C C . VAL A 1 92 ? -6.416 -3.889 -12.951 1.00 94.94 92 VAL A C 1
ATOM 737 O O . VAL A 1 92 ? -6.278 -2.903 -12.227 1.00 94.94 92 VAL A O 1
ATOM 740 N N . ALA A 1 93 ? -7.142 -4.940 -12.565 1.00 93.94 93 ALA A N 1
ATOM 741 C CA . ALA A 1 93 ? -7.812 -4.975 -11.269 1.00 93.94 93 ALA A CA 1
ATOM 742 C C . ALA A 1 93 ? -6.807 -4.969 -10.101 1.00 93.94 93 ALA A C 1
ATOM 744 O O . ALA A 1 93 ? -7.018 -4.259 -9.116 1.00 93.94 93 ALA A O 1
ATOM 745 N N . VAL A 1 94 ? -5.684 -5.688 -10.231 1.00 93.81 94 VAL A N 1
ATOM 746 C CA . VAL A 1 94 ? -4.567 -5.633 -9.271 1.00 93.81 94 VAL A CA 1
ATOM 747 C C . VAL A 1 94 ? -3.955 -4.231 -9.208 1.00 93.81 94 VAL A C 1
ATOM 749 O O . VAL A 1 94 ? -3.753 -3.704 -8.114 1.00 93.81 94 VAL A O 1
ATOM 752 N N . PHE A 1 95 ? -3.687 -3.610 -10.359 1.00 95.50 95 PHE A N 1
ATOM 753 C CA . PHE A 1 95 ? -3.129 -2.259 -10.449 1.00 95.50 95 PHE A CA 1
ATOM 754 C C . PHE A 1 95 ? -3.986 -1.236 -9.693 1.00 95.50 95 PHE A C 1
ATOM 756 O O . PHE A 1 95 ? -3.483 -0.513 -8.832 1.00 95.50 95 PHE A O 1
ATOM 763 N N . LEU A 1 96 ? -5.297 -1.227 -9.949 1.00 94.50 96 LEU A N 1
ATOM 764 C CA . LEU A 1 96 ? -6.230 -0.331 -9.263 1.00 94.50 96 LEU A CA 1
ATOM 765 C C . LEU A 1 96 ? -6.289 -0.617 -7.760 1.00 94.50 96 LEU A C 1
ATOM 767 O O . LEU A 1 96 ? -6.294 0.317 -6.960 1.00 94.50 96 LEU A O 1
ATOM 771 N N . ARG A 1 97 ? -6.255 -1.895 -7.364 1.00 93.00 97 ARG A N 1
ATOM 772 C CA . ARG A 1 97 ? -6.244 -2.287 -5.952 1.00 93.00 97 ARG A CA 1
ATOM 773 C C . ARG A 1 97 ? -5.002 -1.782 -5.215 1.00 93.00 97 ARG A C 1
ATOM 775 O O . ARG A 1 97 ? -5.122 -1.321 -4.082 1.00 93.00 97 ARG A O 1
ATOM 782 N N . TYR A 1 98 ? -3.826 -1.848 -5.839 1.00 95.06 98 TYR A N 1
ATOM 783 C CA . TYR A 1 98 ? -2.588 -1.320 -5.257 1.00 95.06 98 TYR A CA 1
ATOM 784 C C . TYR A 1 98 ? -2.649 0.204 -5.104 1.00 95.06 98 TYR A C 1
ATOM 786 O O . TYR A 1 98 ? -2.212 0.719 -4.078 1.00 95.06 98 TYR A O 1
ATOM 794 N N . ILE A 1 99 ? -3.236 0.919 -6.070 1.00 95.81 99 ILE A N 1
ATOM 795 C CA . ILE A 1 99 ? -3.433 2.375 -5.991 1.00 95.81 99 ILE A CA 1
ATOM 796 C C . ILE A 1 99 ? -4.348 2.755 -4.823 1.00 95.81 99 ILE A C 1
ATOM 798 O O . ILE A 1 99 ? -4.033 3.700 -4.108 1.00 95.81 99 ILE A O 1
ATOM 802 N N . GLU A 1 100 ? -5.439 2.021 -4.584 1.00 94.06 100 GLU A N 1
ATOM 803 C CA . GLU A 1 100 ? -6.349 2.290 -3.455 1.00 94.06 100 GLU A CA 1
ATOM 804 C C . GLU A 1 100 ? -5.639 2.265 -2.089 1.00 94.06 100 GLU A C 1
ATOM 806 O O . GLU A 1 100 ? -6.062 2.955 -1.164 1.00 94.06 100 GLU A O 1
ATOM 811 N N . VAL A 1 101 ? -4.559 1.486 -1.956 1.00 95.69 101 VAL A N 1
ATOM 812 C CA . VAL A 1 101 ? -3.730 1.447 -0.740 1.00 95.69 101 VAL A CA 1
ATOM 813 C C . VAL A 1 101 ? -2.606 2.475 -0.793 1.00 95.69 101 VAL A C 1
ATOM 815 O O . VAL A 1 101 ? -2.394 3.212 0.167 1.00 95.69 101 VAL A O 1
ATOM 818 N N . LEU A 1 102 ? -1.851 2.507 -1.891 1.00 96.25 102 LEU A N 1
ATOM 819 C CA . LEU A 1 102 ? -0.610 3.269 -1.970 1.00 96.25 102 LEU A CA 1
ATOM 820 C C . LEU A 1 102 ? -0.858 4.771 -2.121 1.00 96.25 102 LEU A C 1
ATOM 822 O O . LEU A 1 102 ? -0.088 5.554 -1.580 1.00 96.25 102 LEU A O 1
ATOM 826 N N . ASP A 1 103 ? -1.928 5.191 -2.800 1.00 96.44 103 ASP A N 1
ATOM 827 C CA . ASP A 1 103 ? -2.182 6.609 -3.069 1.00 96.44 103 ASP A CA 1
ATOM 828 C C . ASP A 1 103 ? -2.468 7.442 -1.814 1.00 96.44 103 ASP A C 1
ATOM 830 O O . ASP A 1 103 ? -1.823 8.481 -1.648 1.00 96.44 103 ASP A O 1
ATOM 834 N N . PRO A 1 104 ? -3.320 6.998 -0.872 1.00 97.00 104 PRO A N 1
ATOM 835 C CA . PRO A 1 104 ? -3.482 7.710 0.390 1.00 97.00 104 PRO A CA 1
ATOM 836 C C . PRO A 1 104 ? -2.181 7.847 1.191 1.00 97.00 104 PRO A C 1
ATOM 838 O O . PRO A 1 104 ? -1.932 8.915 1.759 1.00 97.00 104 PRO A O 1
ATOM 841 N N . LEU A 1 105 ? -1.348 6.796 1.207 1.00 97.12 105 LEU A N 1
ATOM 842 C CA . LEU A 1 105 ? -0.054 6.783 1.900 1.00 97.12 105 LEU A CA 1
ATOM 843 C C . LEU A 1 105 ? 0.959 7.704 1.216 1.00 97.12 105 LEU A C 1
ATOM 845 O O . LEU A 1 105 ? 1.602 8.508 1.882 1.00 97.12 105 LEU A O 1
ATOM 849 N N . HIS A 1 106 ? 1.052 7.642 -0.112 1.00 95.25 106 HIS A N 1
ATOM 850 C CA . HIS A 1 106 ? 1.891 8.523 -0.918 1.00 95.25 106 HIS A CA 1
ATOM 851 C C . HIS A 1 106 ? 1.569 9.996 -0.647 1.00 95.25 106 HIS A C 1
ATOM 853 O O . HIS A 1 106 ? 2.470 10.776 -0.347 1.00 95.25 106 HIS A O 1
ATOM 859 N N . LEU A 1 107 ? 0.286 10.373 -0.685 1.00 95.25 107 LEU A N 1
ATOM 860 C CA . LEU A 1 107 ? -0.144 11.747 -0.419 1.00 95.25 107 LEU A CA 1
ATOM 861 C C . LEU A 1 107 ? 0.182 12.195 1.013 1.00 95.25 107 LEU A C 1
ATOM 863 O O . LEU A 1 107 ? 0.632 13.323 1.209 1.00 95.25 107 LEU A O 1
ATOM 867 N N . ALA A 1 108 ? -0.007 11.318 2.005 1.00 95.88 108 ALA A N 1
ATOM 868 C CA . ALA A 1 108 ? 0.342 11.617 3.391 1.00 95.88 108 ALA A CA 1
ATOM 869 C C . ALA A 1 108 ? 1.848 11.865 3.548 1.00 95.88 108 ALA A C 1
ATOM 871 O O . ALA A 1 108 ? 2.252 12.891 4.095 1.00 95.88 108 ALA A O 1
ATOM 872 N N . CYS A 1 109 ? 2.677 10.975 2.999 1.00 93.31 109 CYS A N 1
ATOM 873 C CA . CYS A 1 109 ? 4.128 11.103 3.052 1.00 93.31 109 CYS A CA 1
ATOM 874 C C . CYS A 1 109 ? 4.620 12.368 2.337 1.00 93.31 109 CYS A C 1
ATOM 876 O O . CYS A 1 109 ? 5.428 13.102 2.900 1.00 93.31 109 CYS A O 1
ATOM 878 N N . MET A 1 110 ? 4.080 12.684 1.155 1.00 90.88 110 MET A N 1
ATOM 879 C CA . MET A 1 110 ? 4.418 13.907 0.417 1.00 90.88 110 MET A CA 1
ATOM 880 C C . MET A 1 110 ? 4.126 15.175 1.228 1.00 90.88 110 MET A C 1
ATOM 882 O O . MET A 1 110 ? 4.988 16.047 1.332 1.00 90.88 110 MET A O 1
ATOM 886 N N . ASN A 1 111 ? 2.950 15.263 1.857 1.00 90.81 111 ASN A N 1
ATOM 887 C CA . ASN A 1 111 ? 2.575 16.414 2.688 1.00 90.81 111 ASN A CA 1
ATOM 888 C C . ASN A 1 111 ? 3.466 16.567 3.930 1.00 90.81 111 ASN A C 1
ATOM 890 O O . ASN A 1 111 ? 3.659 17.674 4.427 1.00 90.81 111 ASN A O 1
ATOM 894 N N . MET A 1 112 ? 4.017 15.458 4.421 1.00 90.44 112 MET A N 1
ATOM 895 C CA . MET A 1 112 ? 4.872 15.399 5.607 1.00 90.44 112 MET A CA 1
ATOM 896 C C . MET A 1 112 ? 6.368 15.430 5.278 1.00 90.44 112 MET A C 1
ATOM 898 O O . MET A 1 112 ? 7.191 15.338 6.184 1.00 90.44 112 MET A O 1
ATOM 902 N N . SER A 1 113 ? 6.736 15.565 3.998 1.00 87.81 113 SER A N 1
ATOM 903 C CA . SER A 1 113 ? 8.128 15.465 3.530 1.00 87.81 113 SER A CA 1
ATOM 904 C C . SER A 1 113 ? 8.816 14.147 3.930 1.00 87.81 113 SER A C 1
ATOM 906 O O . SER A 1 113 ? 10.026 14.107 4.147 1.00 87.81 113 SER A O 1
ATOM 908 N N . LEU A 1 114 ? 8.043 13.062 4.021 1.00 85.94 114 LEU A N 1
ATOM 909 C CA . LEU A 1 114 ? 8.525 11.704 4.257 1.00 85.94 114 LEU A CA 1
ATOM 910 C C . LEU A 1 114 ? 8.765 11.006 2.916 1.00 85.94 114 LEU A C 1
ATOM 912 O O . LEU A 1 114 ? 7.951 11.103 1.997 1.00 85.94 114 LEU A O 1
ATOM 916 N N . SER A 1 115 ? 9.863 10.261 2.802 1.00 82.31 115 SER A N 1
ATOM 917 C CA . SER A 1 115 ? 10.138 9.436 1.627 1.00 82.31 115 SER A CA 1
ATOM 918 C C . SER A 1 115 ? 9.655 8.001 1.842 1.00 82.31 115 SER A C 1
ATOM 920 O O . SER A 1 115 ? 9.899 7.389 2.881 1.00 82.31 115 SER A O 1
ATOM 922 N N . ILE A 1 116 ? 8.984 7.440 0.832 1.00 89.38 116 ILE A N 1
ATOM 923 C CA . ILE A 1 116 ? 8.665 6.010 0.790 1.00 89.38 116 ILE A CA 1
ATOM 924 C C . ILE A 1 116 ? 9.775 5.326 0.000 1.00 89.38 116 ILE A C 1
ATOM 926 O O . ILE A 1 116 ? 9.802 5.378 -1.230 1.00 89.38 116 ILE A O 1
ATOM 930 N N . ASP A 1 117 ? 10.714 4.722 0.718 1.00 89.31 117 ASP A N 1
ATOM 931 C CA . ASP A 1 117 ? 11.821 3.999 0.111 1.00 89.31 117 ASP A CA 1
ATOM 932 C C . ASP A 1 117 ? 11.411 2.604 -0.396 1.00 89.31 117 ASP A C 1
ATOM 934 O O . ASP A 1 117 ? 10.283 2.127 -0.233 1.00 89.31 117 ASP A O 1
ATOM 938 N N . ARG A 1 118 ? 12.380 1.918 -1.006 1.00 92.19 118 ARG A N 1
ATOM 939 C CA . ARG A 1 118 ? 12.212 0.554 -1.507 1.00 92.19 118 ARG A CA 1
ATOM 940 C C . ARG A 1 118 ? 11.719 -0.415 -0.426 1.00 92.19 118 ARG A C 1
ATOM 942 O O . ARG A 1 118 ? 10.864 -1.247 -0.712 1.00 92.19 118 ARG A O 1
ATOM 949 N N . THR A 1 119 ? 12.274 -0.337 0.780 1.00 91.81 119 THR A N 1
ATOM 950 C CA . THR A 1 119 ? 11.980 -1.271 1.874 1.00 91.81 119 THR A CA 1
ATOM 951 C C . THR A 1 119 ? 10.527 -1.135 2.311 1.00 91.81 119 THR A C 1
ATOM 953 O O . THR A 1 119 ? 9.827 -2.130 2.502 1.00 91.81 119 THR A O 1
ATOM 956 N N . TYR A 1 120 ? 10.045 0.100 2.424 1.00 93.81 120 TYR A N 1
ATOM 957 C CA . TYR A 1 120 ? 8.650 0.372 2.729 1.00 93.81 120 TYR A CA 1
ATOM 958 C C . TYR A 1 120 ? 7.719 -0.055 1.598 1.00 93.81 120 TYR A C 1
ATOM 960 O O . TYR A 1 120 ? 6.697 -0.678 1.877 1.00 93.81 120 TYR A O 1
ATOM 968 N N . LEU A 1 121 ? 8.087 0.169 0.334 1.00 95.38 121 LEU A N 1
ATOM 969 C CA . LEU A 1 121 ? 7.320 -0.346 -0.806 1.00 95.38 121 LEU A CA 1
ATOM 970 C C . LEU A 1 121 ? 7.230 -1.879 -0.792 1.00 95.38 121 LEU A C 1
ATOM 972 O O . LEU A 1 121 ? 6.157 -2.429 -1.034 1.00 95.38 121 LEU A O 1
ATOM 976 N N . GLU A 1 122 ? 8.313 -2.591 -0.473 1.00 95.06 122 GLU A N 1
ATOM 977 C CA . GLU A 1 122 ? 8.295 -4.057 -0.355 1.00 95.06 122 GLU A CA 1
ATOM 978 C C . GLU A 1 122 ? 7.315 -4.518 0.740 1.00 95.06 122 GLU A C 1
ATOM 980 O O . GLU A 1 122 ? 6.544 -5.453 0.517 1.00 95.06 122 GLU A O 1
ATOM 985 N N . LYS A 1 123 ? 7.253 -3.815 1.879 1.00 95.19 123 LYS A N 1
ATOM 986 C CA . LYS A 1 123 ? 6.276 -4.088 2.949 1.00 95.19 123 LYS A CA 1
ATOM 987 C C . LYS A 1 123 ? 4.837 -3.773 2.530 1.00 95.19 123 LYS A C 1
ATOM 989 O O . LYS A 1 123 ? 3.969 -4.634 2.659 1.00 95.19 123 LYS A O 1
ATOM 994 N N . ILE A 1 124 ? 4.578 -2.585 1.976 1.00 95.56 124 ILE A N 1
ATOM 995 C CA . ILE A 1 124 ? 3.237 -2.172 1.524 1.00 95.56 124 ILE A CA 1
ATOM 996 C C . ILE A 1 124 ? 2.704 -3.165 0.489 1.00 95.56 124 ILE A C 1
ATOM 998 O O . ILE A 1 124 ? 1.599 -3.687 0.627 1.00 95.56 124 ILE A O 1
ATOM 1002 N N . THR A 1 125 ? 3.508 -3.487 -0.527 1.00 94.75 125 THR A N 1
ATOM 1003 C CA . THR A 1 125 ? 3.111 -4.426 -1.585 1.00 94.75 125 THR A CA 1
ATOM 1004 C C . THR A 1 125 ? 2.928 -5.855 -1.065 1.00 94.75 125 THR A C 1
ATOM 1006 O O . THR A 1 125 ? 2.098 -6.592 -1.601 1.00 94.75 125 THR A O 1
ATOM 1009 N N . ALA A 1 126 ? 3.642 -6.260 -0.008 1.00 93.56 126 ALA A N 1
ATOM 1010 C CA . ALA A 1 126 ? 3.391 -7.521 0.684 1.00 93.56 126 ALA A CA 1
ATOM 1011 C C . ALA A 1 126 ? 2.048 -7.516 1.431 1.00 93.56 126 ALA A C 1
ATOM 1013 O O . ALA A 1 126 ? 1.315 -8.503 1.342 1.00 93.56 126 ALA A O 1
ATOM 1014 N N . HIS A 1 127 ? 1.677 -6.419 2.098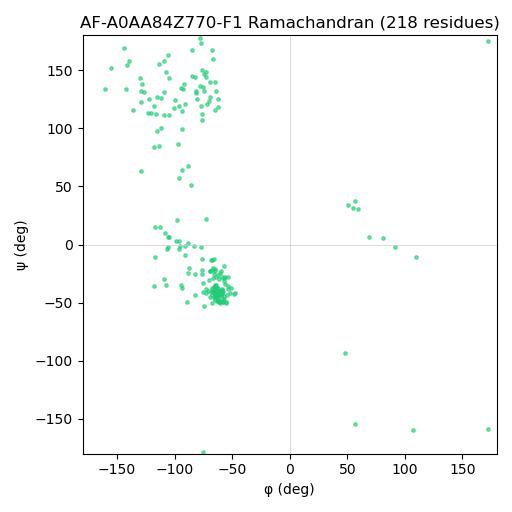 1.00 94.31 127 HIS A N 1
ATOM 1015 C CA . HIS A 1 127 ? 0.357 -6.289 2.722 1.00 94.31 127 HIS A CA 1
ATOM 1016 C C . HIS A 1 127 ? -0.770 -6.281 1.689 1.00 94.31 127 HIS A C 1
ATOM 1018 O O . HIS A 1 127 ? -1.726 -7.032 1.861 1.00 94.31 127 HIS A O 1
ATOM 1024 N N . CYS A 1 128 ? -0.631 -5.554 0.573 1.00 91.31 128 CYS A N 1
ATOM 1025 C CA . CYS A 1 128 ? -1.594 -5.622 -0.534 1.00 91.31 128 CYS A CA 1
ATOM 1026 C C . CYS A 1 128 ? -1.816 -7.066 -1.007 1.00 91.31 128 CYS A C 1
ATOM 1028 O O . CYS A 1 128 ? -2.938 -7.439 -1.352 1.00 91.31 128 CYS A O 1
ATOM 1030 N N . ARG A 1 129 ? -0.755 -7.888 -0.990 1.00 89.50 129 ARG A N 1
ATOM 1031 C CA . ARG A 1 129 ? -0.823 -9.289 -1.404 1.00 89.50 129 ARG A CA 1
ATOM 1032 C C . ARG A 1 129 ? -1.504 -10.195 -0.396 1.00 89.50 129 ARG A C 1
ATOM 1034 O O . ARG A 1 129 ? -2.407 -10.956 -0.735 1.00 89.50 129 ARG A O 1
ATOM 1041 N N . ASN A 1 130 ? -1.027 -10.130 0.837 1.00 90.50 130 ASN A N 1
ATOM 1042 C CA . ASN A 1 130 ? -1.401 -11.076 1.880 1.00 90.50 130 ASN A CA 1
ATOM 1043 C C . ASN A 1 130 ? -2.731 -10.698 2.537 1.00 90.50 130 ASN A C 1
ATOM 1045 O O . ASN A 1 130 ? -3.428 -11.564 3.055 1.00 90.50 130 ASN A O 1
ATOM 1049 N N . GLN A 1 131 ? -3.080 -9.414 2.492 1.00 92.31 131 GLN A N 1
ATOM 1050 C CA . GLN A 1 131 ? -4.233 -8.820 3.150 1.00 92.31 131 GLN A CA 1
ATOM 1051 C C . GLN A 1 131 ? -5.037 -8.000 2.137 1.00 92.31 131 GLN A C 1
ATOM 1053 O O . GLN A 1 131 ? -5.174 -6.783 2.227 1.00 92.31 131 GLN A O 1
ATOM 1058 N N . CYS A 1 132 ? -5.571 -8.688 1.126 1.00 88.62 132 CYS A N 1
ATOM 1059 C CA . CYS A 1 132 ? -6.223 -8.064 -0.027 1.00 88.62 132 CYS A CA 1
ATOM 1060 C C . CYS A 1 132 ? -7.401 -7.136 0.338 1.00 88.62 132 CYS A C 1
ATOM 1062 O O . CYS A 1 132 ? -7.777 -6.312 -0.492 1.00 88.62 132 CYS A O 1
ATOM 1064 N N . GLY A 1 133 ? -7.983 -7.223 1.537 1.00 90.56 133 GLY A N 1
ATOM 1065 C CA . GLY A 1 133 ? -9.043 -6.318 1.999 1.00 90.56 133 GLY A CA 1
ATOM 1066 C C . GLY A 1 133 ? -8.577 -5.118 2.835 1.00 90.56 133 GLY A C 1
ATOM 1067 O O . GLY A 1 133 ? -9.395 -4.279 3.191 1.00 90.56 133 GLY A O 1
ATOM 1068 N N . TRP A 1 134 ? -7.277 -4.974 3.108 1.00 94.62 134 TRP A N 1
ATOM 1069 C CA . TRP A 1 134 ? -6.746 -3.882 3.931 1.00 94.62 134 TRP A CA 1
ATOM 1070 C C . TRP A 1 134 ? -6.727 -2.528 3.219 1.00 94.62 134 TRP A C 1
ATOM 1072 O O . TRP A 1 134 ? -6.224 -2.395 2.103 1.00 94.62 134 TRP A O 1
ATOM 1082 N N . SER A 1 135 ? -7.227 -1.492 3.886 1.00 95.94 135 SER A N 1
ATOM 1083 C CA . SER A 1 135 ? -7.100 -0.107 3.419 1.00 95.94 135 SER A CA 1
ATOM 1084 C C . SER A 1 135 ? -5.702 0.454 3.686 1.00 95.94 135 SER A C 1
ATOM 1086 O O . SER A 1 135 ? -4.892 -0.157 4.387 1.00 95.94 135 SER A O 1
ATOM 1088 N N . ALA A 1 136 ? -5.425 1.655 3.177 1.00 97.19 136 ALA A N 1
ATOM 1089 C CA . ALA A 1 136 ? -4.207 2.386 3.519 1.00 97.19 136 ALA A CA 1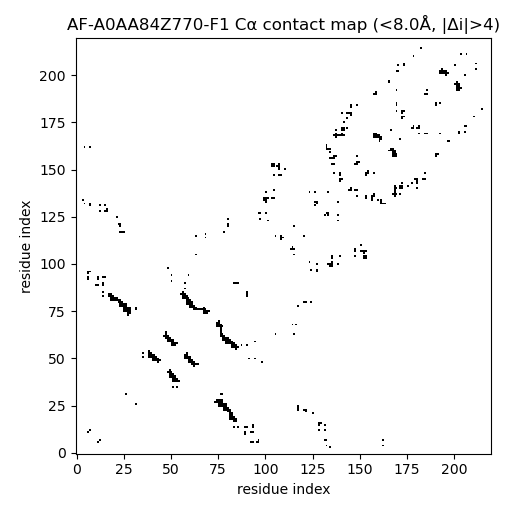
ATOM 1090 C C . ALA A 1 136 ? -4.023 2.550 5.040 1.00 97.19 136 ALA A C 1
ATOM 1092 O O . ALA A 1 136 ? -2.912 2.399 5.537 1.00 97.19 136 ALA A O 1
ATOM 1093 N N . ALA A 1 137 ? -5.106 2.787 5.792 1.00 97.31 137 ALA A N 1
ATOM 1094 C CA . ALA A 1 137 ? -5.038 2.922 7.247 1.00 97.31 137 ALA A CA 1
ATOM 1095 C C . ALA A 1 137 ? -4.664 1.601 7.945 1.00 97.31 137 ALA A C 1
ATOM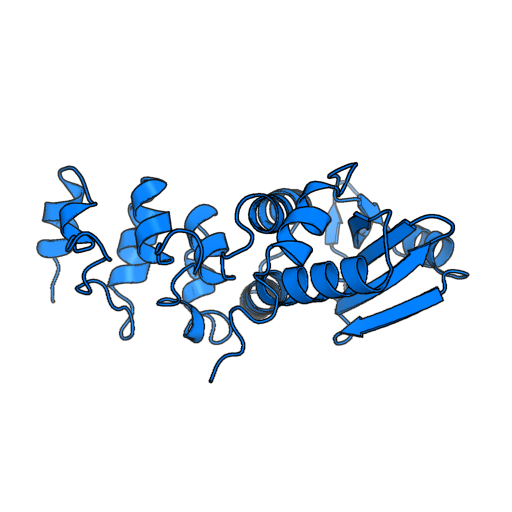 1097 O O . ALA A 1 137 ? -3.888 1.619 8.896 1.00 97.31 137 ALA A O 1
ATOM 1098 N N . HIS A 1 138 ? -5.147 0.454 7.453 1.00 97.19 138 HIS A N 1
ATOM 1099 C CA . HIS A 1 138 ? -4.735 -0.856 7.975 1.00 97.19 138 HIS A CA 1
ATOM 1100 C C . HIS A 1 138 ? -3.238 -1.095 7.759 1.00 97.19 138 HIS A C 1
ATOM 1102 O O . HIS A 1 138 ? -2.542 -1.538 8.669 1.00 97.19 138 HIS A O 1
ATOM 1108 N N . VAL A 1 139 ? -2.735 -0.773 6.561 1.00 97.75 139 VAL A N 1
ATOM 1109 C CA . VAL A 1 139 ? -1.307 -0.900 6.241 1.00 97.75 139 VAL A CA 1
ATOM 1110 C C . VAL A 1 139 ? -0.467 0.038 7.106 1.00 97.75 139 VAL A C 1
ATOM 1112 O O . VAL A 1 139 ? 0.525 -0.405 7.674 1.00 97.75 139 VAL A O 1
ATOM 1115 N N . ALA A 1 140 ? -0.882 1.296 7.273 1.00 97.44 140 ALA A N 1
ATOM 1116 C CA . ALA A 1 140 ? -0.203 2.241 8.158 1.00 97.44 140 ALA A CA 1
ATOM 1117 C C . ALA A 1 140 ? -0.141 1.741 9.610 1.00 97.44 140 ALA A C 1
ATOM 1119 O O . ALA A 1 140 ? 0.910 1.839 10.239 1.00 97.44 140 ALA A O 1
ATOM 1120 N N . ALA A 1 141 ? -1.231 1.151 10.114 1.00 97.00 141 ALA A N 1
ATOM 1121 C CA . ALA A 1 141 ? -1.288 0.585 11.460 1.00 97.00 141 ALA A CA 1
ATOM 1122 C C . ALA A 1 141 ? -0.312 -0.586 11.625 1.00 97.00 141 ALA A C 1
ATOM 1124 O O . ALA A 1 141 ? 0.432 -0.628 12.597 1.00 97.00 141 ALA A O 1
ATOM 1125 N N . ALA A 1 142 ? -0.263 -1.495 10.647 1.00 97.31 142 ALA A N 1
ATOM 1126 C CA . ALA A 1 142 ? 0.665 -2.626 10.663 1.00 97.31 142 ALA A CA 1
ATOM 1127 C C . ALA A 1 142 ? 2.141 -2.221 10.508 1.00 97.31 142 ALA A C 1
ATOM 1129 O O . ALA A 1 142 ? 3.039 -2.985 10.850 1.00 97.31 142 ALA A O 1
ATOM 1130 N N . MET A 1 143 ? 2.400 -1.038 9.947 1.00 96.12 143 MET A N 1
ATOM 1131 C CA . MET A 1 143 ? 3.746 -0.515 9.711 1.00 96.12 143 MET A CA 1
ATOM 1132 C C . MET A 1 143 ? 4.208 0.487 10.777 1.00 96.12 143 MET A C 1
ATOM 1134 O O . MET A 1 143 ? 5.301 1.036 10.631 1.00 96.12 143 MET A O 1
ATOM 1138 N N . SER A 1 144 ? 3.404 0.733 11.817 1.00 95.44 144 SER A N 1
ATOM 1139 C CA . SER A 1 144 ? 3.677 1.733 12.863 1.00 95.44 144 SER A CA 1
ATOM 1140 C C . SER A 1 144 ? 3.823 3.166 12.329 1.00 95.44 144 SER A C 1
ATOM 1142 O O . SER A 1 144 ? 4.570 3.979 12.869 1.00 95.44 144 SER A O 1
ATOM 1144 N N . TRP A 1 145 ? 3.129 3.498 11.238 1.00 95.25 145 TRP A N 1
ATOM 1145 C CA . TRP A 1 145 ? 3.199 4.803 10.570 1.00 95.25 145 TRP A CA 1
ATOM 1146 C C . TRP A 1 145 ? 2.197 5.789 11.163 1.00 95.25 145 TRP A C 1
ATOM 1148 O O . TRP A 1 145 ? 1.214 6.164 10.530 1.00 95.25 145 TRP A O 1
ATOM 1158 N N . ARG A 1 146 ? 2.413 6.189 12.409 1.00 93.56 146 ARG A N 1
ATOM 1159 C CA . ARG A 1 146 ? 1.419 6.937 13.194 1.00 93.56 146 ARG A CA 1
ATOM 1160 C C . ARG A 1 146 ? 1.118 8.314 12.634 1.00 93.56 146 ARG A C 1
ATOM 1162 O O . ARG A 1 146 ? -0.022 8.768 12.657 1.00 93.56 146 ARG A O 1
ATOM 1169 N N . GLU A 1 147 ? 2.136 8.969 12.102 1.00 92.56 147 GLU A N 1
ATOM 1170 C CA . GLU A 1 147 ? 2.049 10.330 11.597 1.00 92.56 147 GLU A CA 1
ATOM 1171 C C . GLU A 1 147 ? 1.055 10.410 10.436 1.00 92.56 147 GLU A C 1
ATOM 1173 O O . GLU A 1 147 ? 0.271 11.355 10.360 1.00 92.56 147 GLU A O 1
ATOM 1178 N N . VAL A 1 148 ? 1.003 9.387 9.572 1.00 95.19 148 VAL A N 1
ATOM 1179 C CA . VAL A 1 148 ? 0.184 9.427 8.350 1.00 95.19 148 VAL A CA 1
ATOM 1180 C C . VAL A 1 148 ? -1.313 9.502 8.641 1.00 95.19 148 VAL A C 1
ATOM 1182 O O . VAL A 1 148 ? -2.065 10.002 7.808 1.00 95.19 148 VAL A O 1
ATOM 1185 N N . PHE A 1 149 ? -1.754 9.076 9.828 1.00 95.06 149 PHE A N 1
ATOM 1186 C CA . PHE A 1 149 ? -3.150 9.174 10.250 1.00 95.06 149 PHE A CA 1
ATOM 1187 C C . PHE A 1 149 ? -3.620 10.622 10.449 1.00 95.06 149 PHE A C 1
ATOM 1189 O O . PHE A 1 149 ? -4.817 10.891 10.376 1.00 95.06 149 PHE A O 1
ATOM 1196 N N . LEU A 1 150 ? -2.697 11.573 10.628 1.00 92.62 150 LEU A N 1
ATOM 1197 C CA . LEU A 1 150 ? -3.011 13.003 10.682 1.00 92.62 150 LEU A CA 1
ATOM 1198 C C . LEU A 1 150 ? -3.286 13.603 9.291 1.00 92.62 150 LEU A C 1
ATOM 1200 O O . LEU A 1 150 ? -3.795 14.722 9.201 1.00 92.62 150 LEU A O 1
ATOM 1204 N N . SER A 1 151 ? -2.976 12.884 8.208 1.00 94.88 151 SER A N 1
ATOM 1205 C CA . SER A 1 151 ? -3.236 13.329 6.836 1.00 94.88 151 SER A CA 1
ATOM 1206 C C . SER A 1 151 ? -4.702 13.147 6.444 1.00 94.88 151 SER A C 1
ATOM 1208 O O . SER A 1 151 ? -5.281 12.076 6.625 1.00 94.88 151 SER A O 1
ATOM 1210 N N . GLU A 1 152 ? -5.279 14.154 5.783 1.00 93.25 152 GLU A N 1
ATOM 1211 C CA . GLU A 1 152 ? -6.642 14.098 5.231 1.00 93.25 152 GLU A CA 1
ATOM 1212 C C . GLU A 1 152 ? -6.849 12.927 4.259 1.00 93.25 152 GLU A C 1
ATOM 1214 O O . GLU A 1 152 ? -7.951 12.390 4.158 1.00 93.25 152 GLU A O 1
ATOM 1219 N N . SER A 1 153 ? -5.785 12.477 3.581 1.00 95.12 153 SER A N 1
ATOM 1220 C CA . SER A 1 153 ? -5.851 11.316 2.689 1.00 95.12 153 SER A CA 1
ATOM 1221 C C . SER A 1 153 ? -6.132 10.002 3.426 1.00 95.12 153 SER A C 1
ATOM 1223 O O . SER A 1 153 ? -6.687 9.087 2.823 1.00 95.12 153 SER A O 1
ATOM 1225 N N . VAL A 1 154 ? -5.781 9.901 4.714 1.00 95.94 154 VAL A N 1
ATOM 1226 C CA . VAL A 1 154 ? -5.908 8.677 5.524 1.00 95.94 154 VAL A CA 1
ATOM 1227 C C . VAL A 1 154 ? -7.017 8.793 6.574 1.00 95.94 154 VAL A C 1
ATOM 1229 O O . VAL A 1 154 ? -7.655 7.787 6.879 1.00 95.94 154 VAL A O 1
ATOM 1232 N N . LYS A 1 155 ? -7.321 9.998 7.081 1.00 92.94 155 LYS A N 1
ATOM 1233 C CA . LYS A 1 155 ? -8.349 10.234 8.118 1.00 92.94 155 LYS A CA 1
ATOM 1234 C C . LYS A 1 155 ? -9.713 9.616 7.810 1.00 92.94 155 LYS A C 1
ATOM 1236 O O . LYS A 1 155 ? -10.384 9.116 8.712 1.00 92.94 155 LYS A O 1
ATOM 1241 N N . GLY A 1 156 ? -10.126 9.626 6.542 1.00 91.75 156 GLY A N 1
ATOM 1242 C CA . GLY A 1 156 ? -11.391 9.025 6.105 1.00 91.75 156 GLY A CA 1
ATOM 1243 C C . GLY A 1 156 ? -11.435 7.493 6.192 1.00 91.75 156 GLY A C 1
ATOM 1244 O O . GLY A 1 156 ? -12.515 6.917 6.108 1.00 91.75 156 GLY A O 1
ATOM 1245 N N . LEU A 1 157 ? -10.284 6.841 6.375 1.00 94.88 157 LEU A N 1
ATOM 1246 C CA . LEU A 1 157 ? -10.107 5.387 6.319 1.00 94.88 157 LEU A CA 1
ATOM 1247 C C . LEU A 1 157 ? -9.892 4.753 7.707 1.00 94.88 157 LEU A C 1
ATOM 1249 O O . LEU A 1 157 ? -9.803 3.532 7.812 1.00 94.88 157 LEU A O 1
ATOM 1253 N N . LEU A 1 158 ? -9.813 5.561 8.774 1.00 93.88 158 LEU A N 1
ATOM 1254 C CA . LEU A 1 158 ? -9.450 5.131 10.138 1.00 93.88 158 LEU A CA 1
ATOM 1255 C C . LEU A 1 158 ? -10.372 4.058 10.731 1.00 93.88 158 LEU A C 1
ATOM 1257 O O . LEU A 1 158 ? -9.940 3.268 11.566 1.00 93.88 158 LEU A O 1
ATOM 1261 N N . ASN A 1 159 ? -11.631 4.034 10.294 1.00 92.00 159 ASN A N 1
ATOM 1262 C CA . ASN A 1 159 ? -12.658 3.116 10.786 1.00 92.00 159 ASN A CA 1
ATOM 1263 C C . ASN A 1 159 ? -13.173 2.167 9.699 1.00 92.00 159 ASN A C 1
ATOM 1265 O O . ASN A 1 159 ? -14.251 1.593 9.854 1.00 92.00 159 ASN A O 1
ATOM 1269 N N . GLU A 1 160 ? -12.474 2.050 8.568 1.00 91.56 160 GLU A N 1
ATOM 1270 C CA . GLU A 1 160 ? -12.857 1.060 7.566 1.00 91.56 160 GLU A CA 1
ATOM 1271 C C . GLU A 1 160 ? -12.675 -0.345 8.129 1.00 91.56 160 GLU A C 1
ATOM 1273 O O . GLU A 1 160 ? -11.702 -0.628 8.822 1.00 91.56 160 GLU A O 1
ATOM 1278 N N . TYR A 1 161 ? -13.622 -1.217 7.810 1.00 89.12 161 TYR A N 1
ATOM 1279 C CA . TYR A 1 161 ? -13.535 -2.629 8.132 1.00 89.12 161 TYR A CA 1
ATOM 1280 C C . TYR A 1 161 ? -12.910 -3.360 6.946 1.00 89.12 161 TYR A C 1
ATOM 1282 O O . TYR A 1 161 ? -13.321 -3.153 5.801 1.00 89.12 161 TYR A O 1
ATOM 1290 N N . ASP A 1 162 ? -11.943 -4.233 7.208 1.00 89.56 162 ASP A N 1
ATOM 1291 C CA . ASP A 1 162 ? -11.515 -5.232 6.238 1.00 89.56 162 ASP A CA 1
ATOM 1292 C C . ASP A 1 162 ? -12.685 -6.201 5.981 1.00 89.56 162 ASP A C 1
ATOM 1294 O O . ASP A 1 162 ? -13.073 -6.933 6.893 1.00 89.56 162 ASP A O 1
ATOM 1298 N N . PRO A 1 163 ? -13.238 -6.272 4.757 1.00 85.75 163 PRO A N 1
ATOM 1299 C CA . PRO A 1 163 ? -14.373 -7.144 4.456 1.00 85.75 163 PRO A CA 1
ATOM 1300 C C . PRO A 1 163 ? -14.053 -8.644 4.570 1.00 85.75 163 PRO A C 1
ATOM 1302 O O . PRO A 1 163 ? -14.971 -9.459 4.516 1.00 85.75 163 PRO A O 1
ATOM 1305 N N . LEU A 1 164 ? -12.776 -9.033 4.673 1.00 85.56 164 LEU A N 1
ATOM 1306 C CA . LEU A 1 164 ? -12.367 -10.436 4.788 1.00 85.56 164 LEU A CA 1
ATOM 1307 C C . LEU A 1 164 ? -12.174 -10.896 6.234 1.00 85.56 164 LEU A C 1
ATOM 1309 O O . LEU A 1 164 ? -12.415 -12.066 6.524 1.00 85.56 164 LEU A O 1
ATOM 1313 N N . SER A 1 165 ? -11.691 -10.016 7.112 1.00 85.62 165 SER A N 1
ATOM 1314 C CA . SER A 1 165 ? -11.374 -10.357 8.505 1.00 85.62 165 SER A CA 1
ATOM 1315 C C . SER A 1 165 ? -12.205 -9.605 9.544 1.00 85.62 165 SER A C 1
ATOM 1317 O O . SER A 1 165 ? -12.123 -9.935 10.723 1.00 85.62 165 SER A O 1
ATOM 1319 N N . GLY A 1 166 ? -12.959 -8.577 9.145 1.00 86.69 166 GLY A N 1
ATOM 1320 C CA . GLY A 1 166 ? -13.701 -7.699 10.055 1.00 86.69 166 GLY A CA 1
ATOM 1321 C C . GLY A 1 166 ? -12.811 -6.802 10.926 1.00 86.69 166 GLY A C 1
ATOM 1322 O O . GLY A 1 166 ? -13.304 -6.115 11.825 1.00 86.69 166 GLY A O 1
ATOM 1323 N N . LEU A 1 167 ? -11.493 -6.802 10.701 1.00 88.69 167 LEU A N 1
ATOM 1324 C CA . LEU A 1 167 ? -10.562 -5.957 11.442 1.00 88.69 167 LEU A CA 1
ATOM 1325 C C . LEU A 1 167 ? -10.703 -4.495 11.019 1.00 88.69 167 LEU A C 1
ATOM 1327 O O . LEU A 1 167 ? -11.010 -4.202 9.870 1.00 88.69 167 LEU A O 1
ATOM 1331 N N . THR A 1 168 ? -10.452 -3.589 11.960 1.00 92.38 168 THR A N 1
ATOM 1332 C CA . THR A 1 168 ? -10.258 -2.157 11.702 1.00 92.38 168 THR A CA 1
ATOM 1333 C C . THR A 1 168 ? -8.772 -1.814 11.841 1.00 92.38 168 THR A C 1
ATOM 1335 O O . THR A 1 168 ? -8.041 -2.576 12.489 1.00 92.38 168 THR A O 1
ATOM 1338 N N . PRO A 1 169 ? -8.295 -0.662 11.330 1.00 94.94 169 PRO A N 1
ATOM 1339 C CA . PRO A 1 169 ? -6.913 -0.217 11.522 1.00 94.94 169 PRO A CA 1
ATOM 1340 C C . PRO A 1 169 ? -6.474 -0.216 12.991 1.00 94.94 169 PRO A C 1
ATOM 1342 O O . PRO A 1 169 ? -5.395 -0.703 13.319 1.00 94.94 169 PRO A O 1
ATOM 1345 N N . LEU A 1 170 ? -7.346 0.239 13.896 1.00 93.12 170 LEU A N 1
ATOM 1346 C CA . LEU A 1 170 ? -7.080 0.221 15.335 1.00 93.12 170 LEU A CA 1
ATOM 1347 C C . LEU A 1 170 ? -6.864 -1.204 15.868 1.00 93.12 170 LEU A C 1
ATOM 1349 O O . LEU A 1 170 ? -5.938 -1.440 16.637 1.00 93.12 170 LEU A O 1
ATOM 1353 N N . ARG A 1 171 ? -7.664 -2.183 15.430 1.00 89.62 171 ARG A N 1
ATOM 1354 C CA . ARG A 1 171 ? -7.473 -3.587 15.837 1.00 89.62 171 ARG A CA 1
ATOM 1355 C C . ARG A 1 171 ? -6.223 -4.217 15.245 1.00 89.62 171 ARG A C 1
ATOM 1357 O O . ARG A 1 171 ? -5.630 -5.075 15.893 1.00 89.62 171 ARG A O 1
ATOM 1364 N N . VAL A 1 172 ? -5.813 -3.793 14.051 1.00 93.25 172 VAL A N 1
ATOM 1365 C CA . VAL A 1 172 ? -4.518 -4.190 13.488 1.00 93.25 172 VAL A CA 1
ATOM 1366 C C . VAL A 1 172 ? -3.386 -3.703 14.394 1.00 93.25 172 VAL A C 1
ATOM 1368 O O . VAL A 1 172 ? -2.575 -4.526 14.800 1.00 93.25 172 VAL A O 1
ATOM 1371 N N . ALA A 1 173 ? -3.381 -2.432 14.809 1.00 93.06 173 ALA A N 1
ATOM 1372 C CA . ALA A 1 173 ? -2.355 -1.905 15.720 1.00 93.06 173 ALA A CA 1
ATOM 1373 C C . ALA A 1 173 ? -2.291 -2.666 17.061 1.00 93.06 173 ALA A C 1
ATOM 1375 O O . ALA A 1 173 ? -1.206 -2.977 17.549 1.00 93.06 173 ALA A O 1
ATOM 1376 N N . ILE A 1 174 ? -3.448 -3.036 17.626 1.00 89.12 174 ILE A N 1
ATOM 1377 C CA . ILE A 1 174 ? -3.522 -3.853 18.852 1.00 89.12 174 ILE A CA 1
ATOM 1378 C C . ILE A 1 174 ? -2.910 -5.236 18.627 1.00 89.12 174 ILE A C 1
ATOM 1380 O O . ILE A 1 174 ? -2.145 -5.718 19.457 1.00 89.12 174 ILE A O 1
ATOM 1384 N N . LYS A 1 175 ? -3.231 -5.879 17.500 1.00 88.31 175 LYS A N 1
ATOM 1385 C CA . LYS A 1 175 ? -2.720 -7.211 17.162 1.00 88.31 175 LYS A CA 1
ATOM 1386 C C . LYS A 1 175 ? -1.204 -7.219 16.950 1.00 88.31 175 LYS A C 1
ATOM 1388 O O . LYS A 1 175 ? -0.558 -8.199 17.309 1.00 88.31 175 LYS A O 1
ATOM 1393 N N . GLU A 1 176 ? -0.653 -6.140 16.401 1.00 90.00 176 GLU A N 1
ATOM 1394 C CA . GLU A 1 176 ? 0.796 -5.944 16.263 1.00 90.00 176 GLU A CA 1
ATOM 1395 C C . GLU A 1 176 ? 1.478 -5.539 17.586 1.00 90.00 176 GLU A C 1
ATOM 1397 O O . GLU A 1 176 ? 2.700 -5.416 17.631 1.00 90.00 176 GLU A O 1
ATOM 1402 N N . ASN A 1 177 ? 0.713 -5.375 18.675 1.00 88.31 177 ASN A N 1
ATOM 1403 C CA . ASN A 1 177 ? 1.197 -4.953 19.992 1.00 88.31 177 ASN A CA 1
ATOM 1404 C C . ASN A 1 177 ? 1.950 -3.605 19.951 1.00 88.31 177 ASN A C 1
ATOM 1406 O O . ASN A 1 177 ? 2.945 -3.410 20.652 1.00 88.31 177 ASN A O 1
ATOM 1410 N N . ASP A 1 178 ? 1.477 -2.680 19.111 1.00 89.75 178 ASP A N 1
ATOM 1411 C CA . ASP A 1 178 ? 2.048 -1.343 18.945 1.00 89.75 178 ASP A CA 1
ATOM 1412 C C . ASP A 1 178 ? 1.280 -0.317 19.787 1.00 89.75 178 ASP A C 1
ATOM 1414 O O . ASP A 1 178 ? 0.334 0.331 19.326 1.00 89.75 178 ASP A O 1
ATOM 1418 N N . GLU A 1 179 ? 1.686 -0.185 21.050 1.00 87.44 179 GLU A N 1
ATOM 1419 C CA . GLU A 1 179 ? 1.026 0.690 22.026 1.00 87.44 179 GLU A CA 1
ATOM 1420 C C . GLU A 1 179 ? 1.002 2.159 21.591 1.00 87.44 179 GLU A C 1
ATOM 1422 O O . GLU A 1 179 ? -0.003 2.841 21.783 1.00 87.44 179 GLU A O 1
ATOM 1427 N N . GLU A 1 180 ? 2.079 2.645 20.971 1.00 90.62 180 GLU A N 1
ATOM 1428 C CA . GLU A 1 180 ? 2.186 4.036 20.529 1.00 90.62 180 GLU A CA 1
ATOM 1429 C C . GLU A 1 180 ? 1.196 4.326 19.393 1.00 90.62 180 GLU A C 1
ATOM 1431 O O . GLU A 1 180 ? 0.578 5.397 19.348 1.00 90.62 180 GLU A O 1
ATOM 1436 N N . THR A 1 181 ? 1.015 3.374 18.472 1.00 92.81 181 THR A N 1
ATOM 1437 C CA . THR A 1 181 ? 0.044 3.515 17.379 1.00 92.81 181 THR A CA 1
ATOM 1438 C C . THR A 1 181 ? -1.379 3.419 17.892 1.00 92.81 181 THR A C 1
ATOM 1440 O O . THR A 1 181 ? -2.225 4.215 17.483 1.00 92.81 181 THR A O 1
ATOM 1443 N N . VAL A 1 182 ? -1.641 2.508 18.832 1.00 90.81 182 VAL A N 1
ATOM 1444 C CA . VAL A 1 182 ? -2.939 2.428 19.508 1.00 90.81 182 VAL A CA 1
ATOM 1445 C C . VAL A 1 182 ? -3.250 3.749 20.206 1.00 90.81 182 VAL A C 1
ATOM 1447 O O . VAL A 1 182 ? -4.318 4.305 19.959 1.00 90.81 182 VAL A O 1
ATOM 1450 N N . GLN A 1 183 ? -2.318 4.292 20.996 1.00 87.81 183 GLN A N 1
ATOM 1451 C CA . GLN A 1 183 ? -2.501 5.565 21.696 1.00 87.81 183 GLN A CA 1
ATOM 1452 C C . GLN A 1 183 ? -2.754 6.718 20.716 1.00 87.81 183 GLN A C 1
ATOM 1454 O O . GLN A 1 183 ? -3.668 7.509 20.920 1.00 87.81 183 GLN A O 1
ATOM 1459 N N . SER A 1 184 ? -2.002 6.781 19.616 1.00 90.44 184 SER A N 1
ATOM 1460 C CA . SER A 1 184 ? -2.181 7.826 18.600 1.00 90.44 184 SER A CA 1
ATOM 1461 C C . SER A 1 184 ? -3.538 7.750 17.903 1.00 90.44 184 SER A C 1
ATOM 1463 O O . SER A 1 184 ? -4.105 8.779 17.563 1.00 90.44 184 SER A O 1
ATOM 1465 N N . LEU A 1 185 ? -4.063 6.545 17.670 1.00 91.25 185 LEU A N 1
ATOM 1466 C CA . LEU A 1 185 ? -5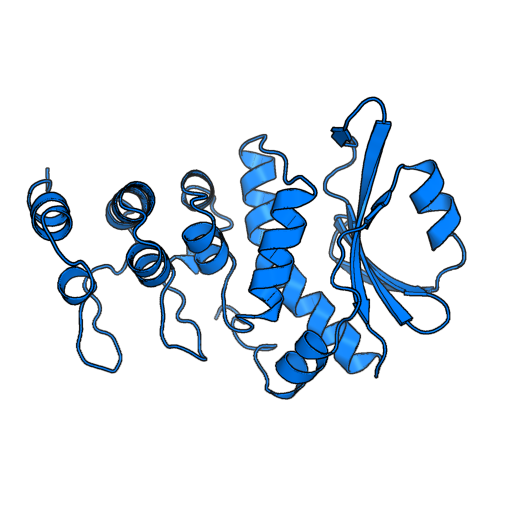.360 6.354 17.026 1.00 91.25 185 LEU A CA 1
ATOM 1467 C C . LEU A 1 185 ? -6.525 6.659 17.971 1.00 91.25 185 LEU A C 1
ATOM 1469 O O . LEU A 1 185 ? -7.496 7.268 17.531 1.00 91.25 185 LEU A O 1
ATOM 1473 N N . VAL A 1 186 ? -6.455 6.253 19.246 1.00 88.69 186 VAL A N 1
ATOM 1474 C CA . VAL A 1 186 ? -7.558 6.470 20.208 1.00 88.69 186 VAL A CA 1
ATOM 1475 C C . VAL A 1 186 ? -7.752 7.938 20.583 1.00 88.69 186 VAL A C 1
ATOM 1477 O O . VAL A 1 186 ? -8.854 8.307 20.977 1.00 88.69 186 VAL A O 1
ATOM 1480 N N . THR A 1 187 ? -6.725 8.777 20.432 1.00 86.69 187 THR A N 1
ATOM 1481 C CA . THR A 1 187 ? -6.823 10.227 20.663 1.00 86.69 187 THR A CA 1
ATOM 1482 C C . THR A 1 187 ? -7.378 11.004 19.466 1.00 86.69 187 THR A C 1
ATOM 1484 O O . THR A 1 187 ? -7.545 12.217 19.555 1.00 86.69 187 THR A O 1
ATOM 1487 N N . MET A 1 188 ? -7.685 10.345 18.342 1.00 88.19 188 MET A N 1
ATOM 1488 C CA . MET A 1 188 ? -8.271 11.011 17.175 1.00 88.19 188 MET A CA 1
ATOM 1489 C C . MET A 1 188 ? -9.781 11.197 17.332 1.00 88.19 188 MET A C 1
ATOM 1491 O O . MET A 1 188 ? -10.510 10.234 17.557 1.00 88.19 188 MET A O 1
ATOM 1495 N N . ASP A 1 189 ? -10.270 12.417 17.096 1.00 83.19 189 ASP A N 1
ATOM 1496 C CA . ASP A 1 189 ? -11.674 12.812 17.313 1.00 83.19 189 ASP A CA 1
ATOM 1497 C C . ASP A 1 189 ? -12.725 11.928 16.614 1.00 83.19 189 ASP A C 1
ATOM 1499 O O . ASP A 1 189 ? -13.870 11.835 17.055 1.00 83.19 189 ASP A O 1
ATOM 1503 N N . ASN A 1 190 ? -12.375 11.295 15.493 1.00 84.56 190 ASN A N 1
ATOM 1504 C CA . ASN A 1 190 ? -13.296 10.510 14.674 1.00 84.56 190 ASN A CA 1
ATOM 1505 C C . ASN A 1 190 ? -13.117 8.991 14.813 1.00 84.56 190 ASN A C 1
ATOM 1507 O O . ASN A 1 190 ? -13.748 8.246 14.057 1.00 84.56 190 ASN A O 1
ATOM 1511 N N . ILE A 1 191 ? -12.274 8.510 15.730 1.00 88.62 191 ILE A N 1
ATOM 1512 C CA . ILE A 1 191 ? -12.033 7.076 15.913 1.00 88.62 191 ILE A CA 1
ATOM 1513 C C . ILE A 1 191 ? -13.207 6.396 16.633 1.00 88.62 191 ILE A C 1
ATOM 1515 O O . ILE A 1 191 ? -13.735 6.868 17.638 1.00 88.62 191 ILE A O 1
ATOM 1519 N N . LYS A 1 192 ? -13.618 5.232 16.138 1.00 86.12 192 LYS A N 1
ATOM 1520 C CA . LYS A 1 192 ? -14.713 4.430 16.698 1.00 86.12 192 LYS A CA 1
ATOM 1521 C C . LYS A 1 192 ? -14.176 3.342 17.628 1.00 86.12 192 LYS A C 1
ATOM 1523 O O . LYS A 1 192 ? -14.420 2.154 17.433 1.00 86.12 192 LYS A O 1
ATOM 1528 N N . ALA A 1 193 ? -13.430 3.746 18.656 1.00 77.50 193 ALA A N 1
ATOM 1529 C CA . ALA A 1 193 ? -12.745 2.816 19.561 1.00 77.50 193 ALA A CA 1
ATOM 1530 C C . ALA A 1 193 ? -13.695 1.936 20.405 1.00 77.50 193 ALA A C 1
ATOM 1532 O O . ALA A 1 193 ? -13.304 0.873 20.883 1.00 77.50 193 ALA A O 1
ATOM 1533 N N . THR A 1 194 ? -14.952 2.343 20.587 1.00 73.25 194 THR A N 1
ATOM 1534 C CA . THR A 1 194 ? -15.929 1.629 21.426 1.00 73.25 194 THR A CA 1
ATOM 1535 C C . THR A 1 194 ? -16.847 0.683 20.648 1.00 73.25 194 THR A C 1
ATOM 1537 O O . THR A 1 194 ? -17.641 -0.030 21.267 1.00 73.25 194 THR A O 1
ATOM 1540 N N . GLU A 1 195 ? -16.745 0.633 19.314 1.00 72.50 195 GLU A N 1
ATOM 1541 C CA . GLU A 1 195 ? -17.564 -0.264 18.495 1.00 72.50 195 GLU A CA 1
ATOM 1542 C C . GLU A 1 195 ? -17.171 -1.737 18.710 1.00 72.50 195 GLU A C 1
ATOM 1544 O O . GLU A 1 195 ? -15.996 -2.099 18.857 1.00 72.50 195 GLU A O 1
ATOM 1549 N N . LYS A 1 196 ? -18.193 -2.598 18.758 1.00 72.88 196 LYS A N 1
ATOM 1550 C CA . LYS A 1 196 ? -18.038 -4.047 18.918 1.00 72.88 196 LYS A CA 1
ATOM 1551 C C . LYS A 1 196 ? -17.785 -4.717 17.570 1.00 72.88 196 LYS A C 1
ATOM 1553 O O . LYS A 1 196 ? -18.297 -4.257 16.554 1.00 72.88 196 LYS A O 1
ATOM 1558 N N . ASP A 1 197 ? -16.971 -5.768 17.555 1.00 71.81 197 ASP A N 1
ATOM 1559 C CA . ASP A 1 197 ? -16.819 -6.654 16.395 1.00 71.81 197 ASP A CA 1
ATOM 1560 C C . ASP A 1 197 ? -18.014 -7.598 16.230 1.00 71.81 197 ASP A C 1
ATOM 1562 O O . ASP A 1 197 ? -18.982 -7.547 16.995 1.00 71.81 197 ASP A O 1
ATOM 1566 N N . GLU A 1 198 ? -17.938 -8.455 15.209 1.00 70.81 198 GLU A N 1
ATOM 1567 C CA . GLU A 1 198 ? -18.932 -9.500 14.946 1.00 70.81 198 GLU A CA 1
ATOM 1568 C C . GLU A 1 198 ? -19.051 -10.507 16.105 1.00 70.81 198 GLU A C 1
ATOM 1570 O O . GLU A 1 198 ? -20.124 -11.072 16.314 1.00 70.81 198 GLU A O 1
ATOM 1575 N N . ASP A 1 199 ? -17.996 -10.657 16.912 1.00 68.12 199 ASP A N 1
ATOM 1576 C CA . ASP A 1 199 ? -17.952 -11.491 18.117 1.00 68.12 199 ASP A CA 1
ATOM 1577 C C . ASP A 1 199 ? -18.405 -10.737 19.390 1.00 68.12 199 ASP A C 1
ATOM 1579 O O . ASP A 1 199 ? -18.431 -11.295 20.489 1.00 68.12 199 ASP A O 1
ATOM 1583 N N . GLY A 1 200 ? -18.800 -9.463 19.275 1.00 70.06 200 GLY A N 1
ATOM 1584 C CA . GLY A 1 200 ? -19.242 -8.623 20.388 1.00 70.06 200 GLY A CA 1
ATOM 1585 C C . GLY A 1 200 ? -18.119 -7.996 21.230 1.00 70.06 200 GLY A C 1
ATOM 1586 O O . GLY A 1 200 ? -18.421 -7.329 22.229 1.00 70.06 200 GLY A O 1
ATOM 1587 N N . ASN A 1 201 ? -16.854 -8.157 20.839 1.00 70.62 201 ASN A N 1
ATOM 1588 C CA . ASN A 1 201 ? -15.680 -7.614 21.518 1.00 70.62 201 ASN A CA 1
ATOM 1589 C C . ASN A 1 201 ? -15.454 -6.146 21.140 1.00 70.62 201 ASN A C 1
ATOM 1591 O O . ASN A 1 201 ? -15.432 -5.768 19.969 1.00 70.62 201 ASN A O 1
ATOM 1595 N N . THR A 1 202 ? -15.228 -5.298 22.141 1.00 72.88 202 THR A N 1
ATOM 1596 C CA . THR A 1 202 ? -14.695 -3.943 21.914 1.00 72.88 202 THR A CA 1
ATOM 1597 C C . THR A 1 202 ? -13.170 -3.981 21.827 1.00 72.88 202 THR A C 1
ATOM 1599 O O . THR A 1 202 ? -12.545 -4.951 22.248 1.00 72.88 202 THR A O 1
ATOM 1602 N N . VAL A 1 203 ? -12.551 -2.893 21.363 1.00 71.50 203 VAL A N 1
ATOM 1603 C CA . VAL A 1 203 ? -11.087 -2.704 21.416 1.00 71.50 203 VAL A CA 1
ATOM 1604 C C . VAL A 1 203 ? -10.519 -3.023 22.801 1.00 71.50 203 VAL A C 1
ATOM 1606 O O . VAL A 1 203 ? -9.530 -3.738 22.898 1.00 71.50 203 VAL A O 1
ATOM 1609 N N . LEU A 1 204 ? -11.192 -2.598 23.874 1.00 65.62 204 LEU A N 1
ATOM 1610 C CA . LEU A 1 204 ? -10.762 -2.859 25.253 1.00 65.62 204 LEU A CA 1
ATOM 1611 C C . LEU A 1 204 ? -10.725 -4.349 25.623 1.00 65.62 204 LEU A C 1
ATOM 1613 O O . LEU A 1 204 ? -9.962 -4.723 26.505 1.00 65.62 204 LEU A O 1
ATOM 1617 N N . HIS A 1 205 ? -11.525 -5.198 24.971 1.00 67.75 205 HIS A N 1
ATOM 1618 C CA . HIS A 1 205 ? -11.467 -6.649 25.182 1.00 67.75 205 HIS A CA 1
ATOM 1619 C C . HIS A 1 205 ? -10.253 -7.281 24.489 1.00 67.75 205 HIS A C 1
ATOM 1621 O O . HIS A 1 205 ? -9.801 -8.345 24.899 1.00 67.75 205 HIS A O 1
ATOM 1627 N N . LEU A 1 206 ? -9.751 -6.642 23.428 1.00 65.25 206 LEU A N 1
ATOM 1628 C CA . LEU A 1 206 ? -8.644 -7.142 22.612 1.00 65.25 206 LEU A CA 1
ATOM 1629 C C . LEU A 1 206 ? -7.276 -6.700 23.148 1.00 65.25 206 LEU A C 1
ATOM 1631 O O . LEU A 1 206 ? -6.280 -7.370 22.888 1.00 65.25 206 LEU A O 1
ATOM 1635 N N . VAL A 1 207 ? -7.217 -5.596 23.898 1.00 66.50 207 VAL A N 1
ATOM 1636 C CA . VAL A 1 207 ? -5.992 -5.157 24.577 1.00 66.50 207 VAL A CA 1
ATOM 1637 C C . VAL A 1 207 ? -5.782 -6.026 25.826 1.00 66.50 207 VAL A C 1
ATOM 1639 O O . VAL A 1 207 ? -6.623 -6.058 26.726 1.00 66.50 207 VAL A O 1
ATOM 1642 N N . LEU A 1 208 ? -4.662 -6.751 25.882 1.00 56.50 208 LEU A N 1
ATOM 1643 C CA . LEU A 1 208 ? -4.256 -7.564 27.032 1.00 56.50 208 LEU A CA 1
ATOM 1644 C C . LEU A 1 208 ? -3.211 -6.793 27.864 1.00 56.50 208 LEU A C 1
ATOM 1646 O O . LEU A 1 208 ? -2.166 -6.443 27.331 1.00 56.50 208 LEU A O 1
ATOM 1650 N N . GLY A 1 209 ? -3.444 -6.583 29.168 1.00 60.59 209 GLY A N 1
ATOM 1651 C CA . GLY A 1 209 ? -2.424 -6.089 30.118 1.00 60.59 209 GLY A CA 1
ATOM 1652 C C . GLY A 1 209 ? -2.572 -4.635 30.605 1.00 60.59 209 GLY A C 1
ATOM 1653 O O . GLY A 1 209 ? -3.657 -4.056 30.558 1.00 60.59 209 GLY A O 1
ATOM 1654 N N . ASP A 1 210 ? -1.468 -4.057 31.109 1.00 52.84 210 ASP A N 1
ATOM 1655 C CA . ASP A 1 210 ? -1.376 -2.692 31.680 1.00 52.84 210 ASP A CA 1
ATOM 1656 C C . ASP A 1 210 ? -1.769 -1.584 30.681 1.00 52.84 210 ASP A C 1
ATOM 1658 O O . ASP A 1 210 ? -2.185 -0.489 31.071 1.00 52.84 210 ASP A O 1
ATOM 1662 N N . THR A 1 211 ? -1.691 -1.874 29.382 1.00 54.59 211 THR A N 1
ATOM 1663 C CA . THR A 1 211 ? -2.083 -0.992 28.276 1.00 54.59 211 THR A CA 1
ATOM 1664 C C . THR A 1 211 ? -3.584 -0.685 28.306 1.00 54.59 211 THR A C 1
ATOM 1666 O O . THR A 1 211 ? -3.982 0.458 28.082 1.00 54.59 211 THR A O 1
ATOM 1669 N N . SER A 1 212 ? -4.429 -1.658 28.678 1.00 57.41 212 SER A N 1
ATOM 1670 C CA . SER A 1 212 ? -5.881 -1.464 28.828 1.00 57.41 212 SER A CA 1
ATOM 1671 C C . SER A 1 212 ? -6.204 -0.477 29.952 1.00 57.41 212 SER A C 1
ATOM 1673 O O . SER A 1 212 ? -7.149 0.299 29.840 1.00 57.41 212 SER A O 1
ATOM 1675 N N . VAL A 1 213 ? -5.402 -0.484 31.024 1.00 52.69 213 VAL A N 1
ATOM 1676 C CA . VAL A 1 213 ? -5.548 0.434 32.163 1.00 52.69 213 VAL A CA 1
ATOM 1677 C C . VAL A 1 213 ? -5.097 1.843 31.777 1.00 52.69 213 VAL A C 1
ATOM 1679 O O . VAL A 1 213 ? -5.805 2.796 32.088 1.00 52.69 213 VAL A O 1
ATOM 1682 N N . LYS A 1 214 ? -3.984 1.977 31.039 1.00 55.28 214 LYS A N 1
ATOM 1683 C CA . LYS A 1 214 ? -3.465 3.275 30.568 1.00 55.28 214 LYS A CA 1
ATOM 1684 C C . LYS A 1 214 ? -4.392 3.989 29.585 1.00 55.28 214 LYS A C 1
ATOM 1686 O O . LYS A 1 214 ? -4.635 5.178 29.756 1.00 55.28 214 LYS A O 1
ATOM 1691 N N . ILE A 1 215 ? -4.951 3.267 28.607 1.00 56.62 215 ILE A N 1
ATOM 1692 C CA . ILE A 1 215 ? -5.909 3.833 27.635 1.00 56.62 215 ILE A CA 1
ATOM 1693 C C . ILE A 1 215 ? -7.171 4.366 28.343 1.00 56.62 215 ILE A C 1
ATOM 1695 O O . ILE A 1 215 ? -7.787 5.315 27.871 1.00 56.62 215 ILE A O 1
ATOM 1699 N N . LEU A 1 216 ? -7.554 3.779 29.484 1.00 51.00 216 LEU A N 1
ATOM 1700 C CA . LEU A 1 216 ? -8.705 4.209 30.288 1.00 51.00 216 LEU A CA 1
ATOM 1701 C C . LEU A 1 216 ? -8.378 5.306 31.316 1.00 51.00 216 LEU A C 1
ATOM 1703 O O . LEU A 1 216 ? -9.300 5.969 31.790 1.00 51.00 216 LEU A O 1
ATOM 1707 N N . SER A 1 217 ? -7.109 5.479 31.700 1.00 49.81 217 SER A N 1
ATOM 1708 C CA . SER A 1 217 ? -6.708 6.396 32.777 1.00 49.81 217 SER A CA 1
ATOM 1709 C C . SER A 1 217 ? -6.367 7.816 32.325 1.00 49.81 217 SER A C 1
ATOM 1711 O O . SER A 1 217 ? -6.223 8.678 33.185 1.00 49.81 217 SER A O 1
ATOM 1713 N N . GLU A 1 218 ? -6.268 8.079 31.021 1.00 42.62 218 GLU A N 1
ATOM 1714 C CA . GLU A 1 218 ? -6.125 9.441 30.487 1.00 42.62 218 GLU A CA 1
ATOM 1715 C C . GLU A 1 218 ? -7.361 9.859 29.675 1.00 42.62 218 GLU A C 1
ATOM 1717 O O . GLU A 1 218 ? -7.378 9.737 28.450 1.00 42.62 218 GLU A O 1
ATOM 1722 N N . PRO A 1 219 ? -8.408 10.374 30.339 1.00 39.72 219 PRO A N 1
ATOM 1723 C CA . PRO A 1 219 ? -9.368 11.245 29.693 1.00 39.72 219 PRO A CA 1
ATOM 1724 C C . PRO A 1 219 ? -9.349 12.615 30.379 1.00 39.72 219 PRO A C 1
ATOM 1726 O O . PRO A 1 219 ? -10.184 12.843 31.244 1.00 39.72 219 PRO A O 1
ATOM 1729 N N . GLU A 1 220 ? -8.434 13.515 30.008 1.00 34.50 220 GLU A N 1
ATOM 1730 C CA . GLU A 1 220 ? -8.615 14.971 30.196 1.00 34.50 220 GLU A CA 1
ATOM 1731 C C . GLU A 1 220 ? -7.974 15.771 29.057 1.00 34.50 220 GLU A C 1
ATOM 1733 O O . GLU A 1 220 ? -6.752 15.623 28.830 1.00 34.50 220 GLU A O 1
#

Organism: NCBI:txid48269

InterPro domains:
  IPR002110 Ankyrin repeat [PF12796] (105-195)
  IPR036770 Ankyrin repeat-containing domain superfamily [G3DSA:1.25.40.20] (83-218)
  IPR036770 Ankyrin repeat-containing domain superfamily [SSF48403] (100-206)
  IPR047148 85/88 kDa calcium-independent phospholipase A2 [PTHR24139] (14-215)

Nearest PDB structures (foldseek):
  5yaz-assembly1_A  TM=6.366E-01  e=8.431E-03  Mus musculus
  1mx2-assembly1_A  TM=6.334E-01  e=9.388E-03  Homo sapiens
  1mx6-assembly2_B  TM=5.658E-01  e=9.907E-03  Homo sapiens
  1ihb-assembly1_B  TM=5.416E-01  e=1.368E-02  Homo sapiens
  1g3n-assembly1_B  TM=5.553E-01  e=2.342E-02  Homo sapiens

Secondary structure (DSSP, 8-state):
---TTTT-SHHHHHHHHT--S---EEEEHHHHHHHHTTSEEEEEETTTEEEEEETTEEEEEE---SSPEEETTEEEEEEEEEEE-S-HHHHHHHHHHHHHHHHHHHHHHHHTT----HHHHHHHHHHHHH-TT--HHHHHHHTT--GGGGSHHHHTTTTPPPTTT---HHHHHHHTT-HHHHHHHHTSTT--TT---TTS--HHHH--SHHHHHHHH---

Sequence (220 aa):
MTSFGKYVSNFVKTAVSSISPNKVTPYTLSQYESEYENCEQLLQQKSTYYFYKVANHFDMVYLPGSVGIPVNGETVYAYSLFRFQGEQEAGVAVFLRYIEVLDPLHLACMNMSLSIDRTYLEKITAHCRNQCGWSAAHVAAAMSWREVFLSESVKGLLNEYDPLSGLTPLRVAIKENDEETVQSLVTMDNIKATEKDEDGNTVLHLVLGDTSVKILSEPE

Radius of gyration: 18.68 Å; Cα contacts (8 Å, |Δi|>4): 332; chains: 1; bounding box: 45×32×59 Å

Solvent-accessible surface area (backbone atoms only — not comparable to full-atom values): 12465 Å² total; per-residue (Å²): 133,80,73,82,61,81,58,58,40,73,69,34,49,51,50,46,64,63,44,60,69,88,53,60,43,77,24,38,59,70,53,45,51,68,70,48,70,85,40,50,73,77,47,71,51,81,93,36,36,38,31,31,43,50,95,85,32,34,37,36,36,40,32,92,48,97,69,51,50,80,52,98,92,43,49,36,33,37,30,39,58,43,40,37,72,76,57,68,71,49,50,51,44,42,51,54,46,49,44,66,28,47,48,32,49,52,53,22,27,57,78,68,76,46,84,85,49,70,71,54,49,45,50,53,55,46,44,53,47,79,39,57,45,54,47,37,32,31,51,29,33,70,66,66,43,56,71,44,56,78,23,78,64,26,51,84,39,50,72,45,60,18,86,80,76,66,44,31,16,60,54,39,9,53,74,70,66,36,64,69,43,36,54,61,47,70,72,37,94,84,54,68,62,77,54,58,47,98,86,65,46,30,51,70,72,72,44,79,62,71,61,44,53,52,71,68,69,66,82,131

pLDDT: mean 86.28, std 14.04, range [31.44, 98.31]

Foldseek 3Di:
DPPQCVLLDPLLLVQLQQWPPQAKDFDAPVRVCVQCVPWAFPDDDDPAWTWTDRPQWIWIKGALDPFFDDDPNTGTGMITRTITGDDPVSSVSLSVLLCQQVVLVSVLCVVVVHDCDRVNSSQSSVCCNPQVQDGNLLSCLLVVVLSSCPDPSCVVQQADARPVPRDGSLLSNQVSVPLVSNLSSLPDPPHPQQDATPVRDGVLNSRDDPSSVVSVPDDD

Mean predicted aligned error: 6.55 Å

=== Feature glossary ===
Feature key, reading from the visual/contextual features back to the raw sequence:

Rendered structure images. Six rendered views show the 3D structure from the faces of a cube — i.e. along ±x, ±y, ±z. Rendering representation is drawn randomly per protein from cartoon (secondary-structure ribbons), sticks (backbone bonds), or molecular surface; coloring is either N→C rainbow (blue at the N-terminus through red at the C-terminus) or one color per chain.

Contact-map, Ramachandran, and PAE plots. The contact map is a binary N×N matrix image: pixel (i, j) is dark where Cα_i and Cα_j are within 8 Å and |i−j|>4. Because the |i−j|>4 filter removes local helical contacts, off-diagonal stripes parallel to the main diagonal indicate parallel β-sheets; stripes perpendicular to it indicate antiparallel β-sheets. The Ramachandran plot scatters every residue's (φ, ψ) pair against the sterically allowed regions. The PAE heatmap renders the predicted-aligned-error matrix.

InterPro / GO / CATH / organism. Database cross-references. InterPro integrates a dozen domain/family signature databases into unified entries with residue-range hits. GO terms attach function/process/location labels with evidence codes. CATH codes position the fold in a four-level structural taxonomy. Organism is the NCBI-taxonomy species name.

Nearest PDB structures. The Foldseek neighbor list gives the closest experimentally determined structures in the PDB, ranked by structural alignment. TM-score near 1 means near-identical fold; near 0.3 means only rough topology match. This is how one finds what a novel AlphaFold prediction most resembles in the solved-structure universe.

Predicted aligned error. PAE(i, j) answers: if I align the predicted and true structures on residue i, how far off (in Å) do I expect residue j to be? A block-diagonal PAE matrix with low values on the blocks and high values off-diagonal is the signature of a multi-domain protein with confidently predicted domains but uncertain inter-domain orientation.

Solvent-accessible surface area. Accessible surface area quantifies burial. A residue with SASA near zero is packed into the hydrophobic core; one with SASA >100 Å² sits on the surface. Computed here via the Shrake–Rupley numerical algorithm with a 1.4 Å probe.

B-factor. B-factor (Debye–Waller factor) reflects atomic displacement in the crystal lattice. It is an experimental observable (units Å²), not a prediction; low values mean the atom is pinned down, high values mean it moves or is heterogeneous across the crystal.

pLDDT. For AlphaFold models, the B-factor field carries pLDDT — the model's own estimate of local accuracy on a 0–100 scale. Regions with pLDDT<50 should be treated as essentially unmodeled; they often correspond to intrinsically disordered segments.

Backbone torsions (φ/ψ). φ (phi) and ψ (psi) are the two rotatable backbone dihedrals per residue: φ is the C(i-1)–N–Cα–C torsion, ψ is the N–Cα–C–N(i+1) torsion, both in degrees on (−180°, 180°]. α-helical residues cluster near (−60°, −45°); β-strand residues near (−120°, +130°). A Ramachandran plot is simply a scatter of (φ, ψ) for every residue.

Radius of gyration, Cα contacts, bounding box. Radius of gyration (Rg) is the root-mean-square distance of Cα atoms from their centroid — a single number for overall size and compactness. A globular domain of N residues has Rg ≈ 2.2·N^0.38 Å; an extended or disordered chain has a much larger Rg. The Cα contact count is the number of residue pairs whose Cα atoms are within 8 Å and are more than four positions apart in sequence — a standard proxy for tertiary packing density. The bounding box is the smallest axis-aligned box enclosing all Cα atoms.

Secondary structure (3-state, P-SEA). Three-state secondary structure (P-SEA) collapses the eight DSSP classes into helix (a), strand (b), and coil (c). P-SEA assigns these from Cα geometry alone — distances and angles — without requiring backbone oxygens, so it works on any Cα trace.

Secondary structure (8-state, DSSP). DSSP 8-state secondary structure assigns each residue one of H (α-helix), G (3₁₀-helix), I (π-helix), E (extended β-strand), B (isolated β-bridge), T (hydrogen-bonded turn), S (bend), or '-' (coil). The assignment is computed from backbone hydrogen-bond geometry via the Kabsch–Sander algorithm.

Foldseek 3Di. A 3Di character summarizes, for each residue, the relative orientation of the Cα frame of its nearest spatial neighbor. Because it encodes fold topology rather than chemistry, 3Di alignments detect remote structural similarity that sequence alignment misses.

mmCIF coordinates. The mmCIF block holds the 3D Cartesian coordinates of each backbone atom (N, Cα, C, O) in ångströms. mmCIF is the PDB's canonical archive format — a tagged-loop text representation of the atomic model.

Sequence. Sequence gives the chain of amino acids in standard one-letter code (A=alanine, C=cysteine, …, Y=tyrosine), read N→C. It is the only feature that is directly encoded by the gene; all structural features are derived from the folded form of this sequence.